Protein AF-A0A0U1DRF5-F1 (afdb_monomer)

Sequence (358 aa):
MNIETTKRGTLYGVGLGPGDPELVTVKAARLIAAADVVAYHSARHGHSIARGIAAPYLREGQLEEHLVYPVTTETTDHPGGYVGAMEDFYAAAAERIAAHLEAGRDVALLAEGDPLFYSSYMHMHTRLTERFDAVIVPGVTSVSAASAATGTPLVQGDDVLTILPGTLPTAELERRLADTDAA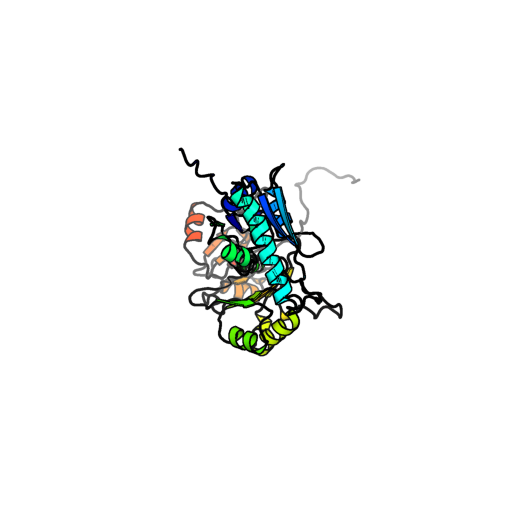VVLKLGRSYTRVRQALESTGRLDEAYYVERASTDRQRVAPAGEMGTDGGADIKVPYFSLAMVPGRSRSTAPQGSVVVVGLGPGDSDWMTPQSRRELAAATDLIGYGPYLDRVGPAPGSITTPATTPTSRPVLNWPASSRRRAARSRWSRRAIPVSSRWPPRCSKRPSSGPASRCA

Organism: NCBI:txid451644

pLDDT: mean 80.52, std 22.51, range [26.09, 98.81]

Secondary structure (DSSP, 8-state):
----------EEEEE-BSS-GGGS-HHHHHHHHH-SEEEEEE-TT---HHHHHHGGG--TT-EEEEEE-S-SSS----TTHHHHHHHHHHHHHHHHHHHHHHTT--EEEEESB-TTSS-THHHHHHHHTTTS-EEEE----HHHHHHHHTT--S--TTPPEEEEETTS-HHHHHHHHHS-SEEEEE--GGGHHHHHHHHHHTT-GGGPEEEESTTSTT-EEEEGGGTT-STT------SSEEEEE--S----S-PPPB--B---SSSGGGS-HHHHHHHHH-SEEEE-HHHHHHH-PPTTPEEEEPPP-SSS------HHHHHHHTTS-----EEEE----PPPP--PPP--------

InterPro domains:
  IPR000878 Tetrapyrrole methylase [PF00590] (10-222)
  IPR003043 Uroporphiryn-III C-methyltransferase, conserved site [PS00839] (14-28)
  IPR003043 Uroporphiryn-III C-methyltransferase, conserved site [PS00840] (107-139)
  IPR006364 Precorrin-2 C(20)-methyltransferase domain [TIGR01467] (9-246)
  IPR012382 Precorrin-2 C(20)-methyltransferase [cd11645] (14-246)
  IPR014776 Tetrapyrrole methylase, subdomain 2 [G3DSA:3.30.950.10] (142-249)
  IPR014777 Tetrapyrrole methylase, subdomain 1 [G3DSA:3.40.1010.10] (9-140)
  IPR014777 Tetrapyrrole methylase, subdomain 1 [G3DSA:3.40.1010.10] (250-329)
  IPR035996 Tetrapyrrole methylase superfamily [SSF53790] (4-249)
  IPR035996 Tetrapyrrole methylase superfamily [SSF53790] (253-317)

Structure (mmCIF, N/CA/C/O backbone):
data_AF-A0A0U1DRF5-F1
#
_entry.id   AF-A0A0U1DRF5-F1
#
loop_
_atom_site.group_PDB
_atom_site.id
_atom_site.type_symbol
_atom_site.label_atom_id
_atom_site.label_alt_id
_atom_site.label_comp_id
_atom_site.label_asym_id
_atom_site.label_entity_id
_atom_site.label_seq_id
_atom_site.pdbx_PDB_ins_code
_atom_site.Cartn_x
_atom_site.Cartn_y
_atom_site.Cartn_z
_atom_site.occupancy
_atom_site.B_iso_or_equiv
_atom_site.auth_seq_id
_atom_site.auth_comp_id
_atom_site.auth_asym_id
_atom_site.auth_atom_id
_atom_site.pdbx_PDB_model_num
ATOM 1 N N . MET A 1 1 ? -40.916 8.002 27.552 1.00 41.00 1 MET A N 1
ATOM 2 C CA . MET A 1 1 ? -39.971 6.877 27.419 1.00 41.00 1 MET A CA 1
ATOM 3 C C . MET A 1 1 ? -38.855 7.381 26.516 1.00 41.00 1 MET A C 1
ATOM 5 O O . MET A 1 1 ? -39.047 7.435 25.310 1.00 41.00 1 MET A O 1
ATOM 9 N N . ASN A 1 2 ? -37.786 7.930 27.104 1.00 43.41 2 ASN A N 1
ATOM 10 C CA . ASN A 1 2 ? -36.636 8.403 26.333 1.00 43.41 2 ASN A CA 1
ATOM 11 C C . ASN A 1 2 ? -35.941 7.167 25.775 1.00 43.41 2 ASN A C 1
ATOM 13 O O . ASN A 1 2 ? -35.390 6.378 26.538 1.00 43.41 2 ASN A O 1
ATOM 17 N N . ILE A 1 3 ? -36.015 6.977 24.463 1.00 52.31 3 ILE A N 1
ATOM 18 C CA . ILE A 1 3 ? -35.139 6.038 23.777 1.00 52.31 3 ILE A CA 1
ATOM 19 C C . ILE A 1 3 ? -33.777 6.732 23.777 1.00 52.31 3 ILE A C 1
ATOM 21 O O . ILE A 1 3 ? -33.525 7.594 22.939 1.00 52.31 3 ILE A O 1
ATOM 25 N N . GLU A 1 4 ? -32.937 6.442 24.772 1.00 54.91 4 GLU A N 1
ATOM 26 C CA . GLU A 1 4 ? -31.510 6.732 24.654 1.00 54.91 4 GLU A CA 1
ATOM 27 C C . GLU A 1 4 ? -31.025 5.962 23.429 1.00 54.91 4 GLU A C 1
ATOM 29 O O . GLU A 1 4 ? -30.901 4.738 23.448 1.00 54.91 4 GLU A O 1
ATOM 34 N N . THR A 1 5 ? -30.827 6.669 22.319 1.00 59.06 5 THR A N 1
ATOM 35 C CA . THR A 1 5 ? -30.104 6.132 21.173 1.00 59.06 5 THR A CA 1
ATOM 36 C C . THR A 1 5 ? -28.696 5.833 21.662 1.00 59.06 5 THR A C 1
ATOM 38 O O . THR A 1 5 ? -27.882 6.747 21.807 1.00 59.06 5 THR A O 1
ATOM 41 N N . THR A 1 6 ? -28.429 4.569 21.983 1.00 65.12 6 THR A N 1
ATOM 42 C CA . THR A 1 6 ? -27.098 4.087 22.332 1.00 65.12 6 THR A CA 1
ATOM 43 C C . THR A 1 6 ? -26.171 4.425 21.173 1.00 65.12 6 THR A C 1
ATOM 45 O O . THR A 1 6 ? -26.336 3.940 20.052 1.00 65.12 6 THR A O 1
ATOM 48 N N . LYS A 1 7 ? -25.247 5.359 21.418 1.00 84.19 7 LYS A N 1
ATOM 49 C CA . LYS A 1 7 ? -24.317 5.841 20.401 1.00 84.19 7 LYS A CA 1
ATOM 50 C C . LYS A 1 7 ? -23.450 4.663 19.951 1.00 84.19 7 LYS A C 1
ATOM 52 O O . LYS A 1 7 ? -22.695 4.123 20.754 1.00 84.19 7 LYS A O 1
ATOM 57 N N . ARG A 1 8 ? -23.571 4.272 18.682 1.00 93.38 8 ARG A N 1
ATOM 58 C CA . ARG A 1 8 ? -22.699 3.268 18.060 1.00 93.38 8 ARG A CA 1
ATOM 59 C C . ARG A 1 8 ? -21.309 3.857 17.813 1.00 93.38 8 ARG A C 1
ATOM 61 O O . ARG A 1 8 ? -21.168 5.067 17.627 1.00 93.38 8 ARG A O 1
ATOM 68 N N . GLY A 1 9 ? -20.304 2.991 17.828 1.00 97.31 9 GLY A N 1
ATOM 69 C CA . GLY A 1 9 ? -18.939 3.327 17.449 1.00 97.31 9 GLY A CA 1
ATOM 70 C C . GLY A 1 9 ? -18.804 3.520 15.940 1.00 97.31 9 GLY A C 1
ATOM 71 O O . GLY A 1 9 ? -19.649 3.075 15.160 1.00 97.31 9 GLY A O 1
ATOM 72 N N . THR A 1 10 ? -17.719 4.173 15.538 1.00 98.12 10 THR A N 1
ATOM 73 C CA . THR A 1 10 ? -17.362 4.427 14.139 1.00 98.12 10 THR A CA 1
ATOM 74 C C . THR A 1 10 ? -16.241 3.491 13.695 1.00 98.12 10 THR A C 1
ATOM 76 O O . THR A 1 10 ? -15.249 3.303 14.405 1.00 98.12 10 THR A O 1
ATOM 79 N N . LEU A 1 11 ? -16.366 2.929 12.491 1.00 98.56 11 LEU A N 1
ATOM 80 C CA . LEU A 1 11 ? -15.300 2.164 11.852 1.00 98.56 11 LEU A CA 1
ATOM 81 C C . LEU A 1 11 ? -14.340 3.107 11.115 1.00 98.56 11 LEU A C 1
ATOM 83 O O . LEU A 1 11 ? -14.711 3.756 10.140 1.00 98.56 11 LEU A O 1
ATOM 87 N N . TYR A 1 12 ? -13.071 3.129 11.496 1.00 98.69 12 TYR A N 1
ATOM 88 C CA . TYR A 1 12 ? -12.032 3.861 10.779 1.00 98.69 12 TYR A CA 1
ATOM 89 C C . TYR A 1 12 ? -11.176 2.898 9.956 1.00 98.69 12 TYR A C 1
ATOM 91 O O . TYR A 1 12 ? -10.484 2.049 10.510 1.00 98.69 12 TYR A O 1
ATOM 99 N N . GLY A 1 13 ? -11.186 3.040 8.631 1.00 98.56 13 GLY A N 1
ATOM 100 C CA . GLY A 1 13 ? -10.192 2.404 7.763 1.00 98.56 13 GLY A CA 1
ATOM 101 C C . GLY A 1 13 ? -8.956 3.277 7.682 1.00 98.56 13 GLY A C 1
ATOM 102 O O . GLY A 1 13 ? -9.028 4.355 7.094 1.00 98.56 13 GLY A O 1
ATOM 103 N N . VAL A 1 14 ? -7.841 2.854 8.278 1.00 98.75 14 VAL A N 1
ATOM 104 C CA . VAL A 1 14 ? -6.677 3.730 8.474 1.00 98.75 14 VAL A CA 1
ATOM 105 C C . VAL A 1 14 ? -5.485 3.267 7.646 1.00 98.75 14 VAL A C 1
ATOM 107 O O . VAL A 1 14 ? -4.881 2.236 7.938 1.00 98.75 14 VAL A O 1
ATOM 110 N N . GLY A 1 15 ? -5.134 4.053 6.626 1.00 98.56 15 GLY A N 1
ATOM 111 C CA . GLY A 1 15 ? -3.928 3.860 5.829 1.00 98.56 15 GLY A CA 1
ATOM 112 C C . GLY A 1 15 ? -2.672 4.217 6.613 1.00 98.56 15 GLY A C 1
ATOM 113 O O . GLY A 1 15 ? -2.531 5.343 7.094 1.00 98.56 15 GLY A O 1
ATOM 114 N N . LEU A 1 16 ? -1.758 3.259 6.723 1.00 98.06 16 LEU A N 1
ATOM 115 C CA . LEU A 1 16 ? -0.500 3.386 7.459 1.00 98.06 16 LEU A CA 1
ATOM 116 C C . LEU A 1 16 ? 0.667 3.859 6.597 1.00 98.06 16 LEU A C 1
ATOM 118 O O . LEU A 1 16 ? 1.732 4.164 7.119 1.00 98.06 16 LEU A O 1
ATOM 122 N N . GLY A 1 17 ? 0.497 3.905 5.280 1.00 95.25 17 GLY A N 1
ATOM 123 C CA . GLY A 1 17 ? 1.635 4.115 4.405 1.00 95.25 17 GLY A CA 1
ATOM 124 C C . GLY A 1 17 ? 2.433 2.827 4.139 1.00 95.25 17 GLY A C 1
ATOM 125 O O . GLY A 1 17 ? 2.037 1.732 4.545 1.00 95.25 17 GLY A O 1
ATOM 126 N N . PRO A 1 18 ? 3.540 2.934 3.392 1.00 93.81 18 PRO A N 1
ATOM 127 C CA . PRO A 1 18 ? 4.208 1.801 2.743 1.00 93.81 18 PRO A CA 1
ATOM 128 C C . PRO A 1 18 ? 5.132 0.970 3.647 1.00 93.81 18 PRO A C 1
ATOM 130 O O . PRO A 1 18 ? 5.531 -0.120 3.238 1.00 93.81 18 PRO A O 1
ATOM 133 N N . GLY A 1 19 ? 5.501 1.468 4.829 1.00 92.44 19 GLY A N 1
ATOM 134 C CA . GLY A 1 19 ? 6.438 0.783 5.719 1.00 92.44 19 GLY A CA 1
ATOM 135 C C . GLY A 1 19 ? 7.030 1.687 6.796 1.00 92.44 19 GLY A C 1
ATOM 136 O O . GLY A 1 19 ? 6.957 1.350 7.971 1.00 92.44 19 GLY A O 1
ATOM 137 N N . ASP A 1 20 ? 7.595 2.829 6.411 1.00 91.19 20 ASP A N 1
ATOM 138 C CA . ASP A 1 20 ? 8.139 3.807 7.360 1.00 91.19 20 ASP A CA 1
ATOM 139 C C . ASP A 1 20 ? 7.020 4.427 8.219 1.00 91.19 20 ASP A C 1
ATOM 141 O O . ASP A 1 20 ? 6.097 5.025 7.648 1.00 91.19 20 ASP A O 1
ATOM 145 N N . PRO A 1 21 ? 7.078 4.328 9.563 1.00 92.44 21 PRO A N 1
ATOM 146 C CA . PRO A 1 21 ? 6.140 5.016 10.440 1.00 92.44 21 PRO A CA 1
ATOM 147 C C . PRO A 1 21 ? 6.050 6.523 10.170 1.00 92.44 21 PRO A C 1
ATOM 149 O O . PRO A 1 21 ? 4.952 7.064 10.228 1.00 92.44 21 PRO A O 1
ATOM 152 N N . GLU A 1 22 ? 7.134 7.208 9.781 1.00 91.25 22 GLU A N 1
ATOM 153 C CA . GLU A 1 22 ? 7.098 8.654 9.489 1.00 91.25 22 GLU A CA 1
ATOM 154 C C . GLU A 1 22 ? 6.212 9.019 8.283 1.00 91.25 22 GLU A C 1
ATOM 156 O O . GLU A 1 22 ? 5.832 10.180 8.112 1.00 91.25 22 GLU A O 1
ATOM 161 N N . LEU A 1 23 ? 5.833 8.034 7.462 1.00 87.19 23 LEU A N 1
ATOM 162 C CA . LEU A 1 23 ? 4.895 8.207 6.352 1.00 87.19 23 LEU A CA 1
ATOM 163 C C . LEU A 1 23 ? 3.426 7.981 6.751 1.00 87.19 23 LEU A C 1
ATOM 165 O O . LEU A 1 23 ? 2.532 8.158 5.914 1.00 87.19 23 LEU A O 1
ATOM 169 N N . VAL A 1 24 ? 3.146 7.644 8.016 1.00 88.50 24 VAL A N 1
ATOM 170 C CA . VAL A 1 24 ? 1.789 7.666 8.575 1.00 88.50 24 VAL A CA 1
ATOM 171 C C . VAL A 1 24 ? 1.292 9.111 8.601 1.00 88.50 24 VAL A C 1
ATOM 173 O O . VAL A 1 24 ? 1.932 10.017 9.133 1.00 88.50 24 VAL A O 1
ATOM 176 N N . THR A 1 25 ? 0.106 9.355 8.038 1.00 89.19 25 THR A N 1
ATOM 177 C CA . THR A 1 25 ? -0.448 10.715 8.013 1.00 89.19 25 THR A CA 1
ATOM 178 C C . THR A 1 25 ? -0.801 11.199 9.421 1.00 89.19 25 THR A C 1
ATOM 180 O O . THR A 1 25 ? -1.235 10.428 10.277 1.00 89.19 25 THR A O 1
ATOM 183 N N . VAL A 1 26 ? -0.738 12.515 9.649 1.00 89.06 26 VAL A N 1
ATOM 184 C CA . VAL A 1 26 ? -1.131 13.126 10.935 1.00 89.06 26 VAL A CA 1
ATOM 185 C C . VAL A 1 26 ? -2.564 12.739 11.343 1.00 89.06 26 VAL A C 1
ATOM 187 O O . VAL A 1 26 ? -2.847 12.523 12.521 1.00 89.06 26 VAL A O 1
ATOM 190 N N . LYS A 1 27 ? -3.483 12.604 10.372 1.00 90.38 27 LYS A N 1
ATOM 191 C CA . LYS A 1 27 ? -4.862 12.155 10.629 1.00 90.38 27 LYS A CA 1
ATOM 192 C C . LYS A 1 27 ? -4.905 10.690 11.071 1.00 90.38 27 LYS A C 1
ATOM 194 O O . LYS A 1 27 ? -5.637 10.390 12.011 1.00 90.38 27 LYS A O 1
ATOM 199 N N . ALA A 1 28 ? -4.145 9.811 10.415 1.00 97.62 28 ALA A N 1
ATOM 200 C CA . ALA A 1 28 ? -4.050 8.400 10.775 1.00 97.62 28 ALA A CA 1
ATOM 201 C C . ALA A 1 28 ? -3.480 8.230 12.189 1.00 97.62 28 ALA A C 1
ATOM 203 O O . ALA A 1 28 ? -4.147 7.635 13.028 1.00 97.62 28 ALA A O 1
ATOM 204 N N . ALA A 1 29 ? -2.333 8.849 12.489 1.00 96.12 29 ALA A N 1
ATOM 205 C CA . ALA A 1 29 ? -1.706 8.806 13.812 1.00 96.12 29 ALA A CA 1
ATOM 206 C C . ALA A 1 29 ? -2.665 9.250 14.932 1.00 96.12 29 ALA A C 1
ATOM 208 O O . ALA A 1 29 ? -2.816 8.563 15.939 1.00 96.12 29 ALA A O 1
ATOM 209 N N . ARG A 1 30 ? -3.384 10.365 14.730 1.00 98.06 30 ARG A N 1
ATOM 210 C CA . ARG A 1 30 ? -4.370 10.866 15.700 1.00 98.06 30 ARG A CA 1
ATOM 211 C C . ARG A 1 30 ? -5.520 9.883 15.936 1.00 98.06 30 ARG A C 1
ATOM 213 O O . ARG A 1 30 ? -5.963 9.745 17.070 1.00 98.06 30 ARG A O 1
ATOM 220 N N . LEU A 1 31 ? -6.040 9.251 14.882 1.00 98.19 31 LEU A N 1
ATOM 221 C CA . LEU A 1 31 ? -7.144 8.295 15.013 1.00 98.19 31 LEU A CA 1
ATOM 222 C C . LEU A 1 31 ? -6.693 6.973 15.624 1.00 98.19 31 LEU A C 1
ATOM 224 O O . LEU A 1 31 ? -7.422 6.431 16.445 1.00 98.19 31 LEU A O 1
ATOM 228 N N . ILE A 1 32 ? -5.497 6.492 15.279 1.00 98.62 32 ILE A N 1
ATOM 229 C CA . ILE A 1 32 ? -4.900 5.311 15.910 1.00 98.62 32 ILE A CA 1
ATOM 230 C C . ILE A 1 32 ? -4.769 5.552 17.409 1.00 98.62 32 ILE A C 1
ATOM 232 O O . ILE A 1 32 ? -5.243 4.730 18.177 1.00 98.62 32 ILE A O 1
ATOM 236 N N . ALA A 1 33 ? -4.226 6.698 17.827 1.00 98.31 33 ALA A N 1
ATOM 237 C CA . ALA A 1 33 ? -4.099 7.029 19.244 1.00 98.31 33 ALA A CA 1
ATOM 238 C C . ALA A 1 33 ? -5.462 7.179 19.947 1.00 98.31 33 ALA A C 1
ATOM 240 O O . ALA A 1 33 ? -5.599 6.823 21.112 1.00 98.31 33 ALA A O 1
ATOM 241 N N . ALA A 1 34 ? -6.480 7.713 19.267 1.00 98.00 34 ALA A N 1
ATOM 242 C CA . ALA A 1 34 ? -7.788 7.971 19.871 1.00 98.00 34 ALA A CA 1
ATOM 243 C C . ALA A 1 34 ? -8.694 6.732 19.956 1.00 98.00 34 ALA A C 1
ATOM 245 O O . ALA A 1 34 ? -9.504 6.657 20.876 1.00 98.00 34 ALA A O 1
ATOM 246 N N . ALA A 1 35 ? -8.572 5.778 19.028 1.00 98.25 35 ALA A N 1
ATOM 247 C CA . ALA A 1 35 ? -9.485 4.642 18.918 1.00 98.25 35 ALA A CA 1
ATOM 248 C C . ALA A 1 35 ? -9.543 3.804 20.202 1.00 98.25 35 ALA A C 1
ATOM 250 O O . ALA A 1 35 ? -8.544 3.665 20.911 1.00 98.25 35 ALA A O 1
ATOM 251 N N . ASP A 1 36 ? -10.703 3.224 20.496 1.00 98.31 36 ASP A N 1
ATOM 252 C CA . ASP A 1 36 ? -10.872 2.292 21.616 1.00 98.31 36 ASP A CA 1
ATOM 253 C C . ASP A 1 36 ? -10.284 0.919 21.286 1.00 98.31 36 ASP A C 1
ATOM 255 O O . ASP A 1 36 ? -9.733 0.238 22.155 1.00 98.31 36 ASP A O 1
ATOM 259 N N . VAL A 1 37 ? -10.398 0.534 20.013 1.00 98.81 37 VAL A N 1
ATOM 260 C CA . VAL A 1 37 ? -9.961 -0.753 19.482 1.00 98.81 37 VAL A CA 1
ATOM 261 C C . VAL A 1 37 ? -9.074 -0.528 18.267 1.00 98.81 37 VAL A C 1
ATOM 263 O O . VAL A 1 37 ? -9.447 0.200 17.346 1.00 98.81 37 VAL A O 1
ATOM 266 N N . VAL A 1 38 ? -7.927 -1.197 18.226 1.00 98.75 38 VAL A N 1
ATOM 267 C CA . VAL A 1 38 ? -7.058 -1.249 17.049 1.00 98.75 38 VAL A CA 1
ATOM 268 C C . VAL A 1 38 ? -7.116 -2.655 16.468 1.00 98.75 38 VAL A C 1
ATOM 270 O O . VAL A 1 38 ? -6.668 -3.617 17.088 1.00 98.75 38 VAL A O 1
ATOM 273 N N . ALA A 1 39 ? -7.683 -2.775 15.272 1.00 98.62 39 ALA A N 1
ATOM 274 C CA . ALA A 1 39 ? -7.820 -4.038 14.562 1.00 98.62 39 ALA A CA 1
ATOM 275 C C . ALA A 1 39 ? -6.743 -4.169 13.483 1.00 98.62 39 ALA A C 1
ATOM 277 O O . ALA A 1 39 ? -6.476 -3.224 12.737 1.00 98.62 39 ALA A O 1
ATOM 278 N N . TYR A 1 40 ? -6.123 -5.340 13.367 1.00 98.25 40 TYR A N 1
ATOM 279 C CA . TYR A 1 40 ? -5.064 -5.575 12.383 1.00 98.25 40 TYR A CA 1
ATOM 280 C C . TYR A 1 40 ? -4.953 -7.044 11.991 1.00 98.25 40 TYR A C 1
ATOM 282 O O . TYR A 1 40 ? -5.298 -7.952 12.746 1.00 98.25 40 TYR A O 1
ATOM 290 N N . HIS A 1 41 ? -4.419 -7.274 10.793 1.00 96.25 41 HIS A N 1
ATOM 291 C CA . HIS A 1 41 ? -4.271 -8.611 10.234 1.00 96.25 41 HIS A CA 1
ATOM 292 C C . HIS A 1 41 ? -2.859 -9.171 10.432 1.00 96.25 41 HIS A C 1
ATOM 294 O O . HIS A 1 41 ? -1.877 -8.423 10.431 1.00 96.25 41 HIS A O 1
ATOM 300 N N . SER A 1 42 ? -2.737 -10.495 10.517 1.00 94.62 42 SER A N 1
ATOM 301 C CA . SER A 1 42 ? -1.456 -11.196 10.366 1.00 94.62 42 SER A CA 1
ATOM 302 C C . SER A 1 42 ? -1.624 -12.557 9.697 1.00 94.62 42 SER A C 1
ATOM 304 O O . SER A 1 42 ? -2.709 -13.135 9.676 1.00 94.62 42 SER A O 1
ATOM 306 N N . ALA A 1 43 ? -0.518 -13.121 9.211 1.00 89.38 43 ALA A N 1
ATOM 307 C CA . ALA A 1 43 ? -0.451 -14.556 8.942 1.00 89.38 43 ALA A CA 1
ATOM 308 C C . ALA A 1 43 ? -0.402 -15.359 10.261 1.00 89.38 43 ALA A C 1
ATOM 310 O O . ALA A 1 43 ? -0.276 -14.786 11.349 1.00 89.38 43 ALA A O 1
ATOM 311 N N . ARG A 1 44 ? -0.447 -16.696 10.167 1.00 87.31 44 ARG A N 1
ATOM 312 C CA . ARG A 1 44 ? -0.468 -17.621 11.320 1.00 87.31 44 ARG A CA 1
ATOM 313 C C . ARG A 1 44 ? 0.722 -17.488 12.280 1.00 87.31 44 ARG A C 1
ATOM 315 O O . ARG A 1 44 ? 0.597 -17.844 13.443 1.00 87.31 44 ARG A O 1
ATOM 322 N N . HIS A 1 45 ? 1.852 -16.939 11.832 1.00 83.88 45 HIS A N 1
ATOM 323 C CA . HIS A 1 45 ? 3.009 -16.660 12.694 1.00 83.88 45 HIS A CA 1
ATOM 324 C C . HIS A 1 45 ? 2.786 -15.485 13.672 1.00 83.88 45 HIS A C 1
ATOM 326 O O . HIS A 1 45 ? 3.697 -15.113 14.406 1.00 83.88 45 HIS A O 1
ATOM 332 N N . GLY A 1 46 ? 1.620 -14.833 13.644 1.00 83.50 46 GLY A N 1
ATOM 333 C CA . GLY A 1 46 ? 1.185 -13.836 14.629 1.00 83.50 46 GLY A CA 1
ATOM 334 C C . GLY A 1 46 ? 1.760 -12.427 14.447 1.00 83.50 46 GLY A C 1
ATOM 335 O O . GLY A 1 46 ? 1.090 -11.450 14.760 1.00 83.50 46 GLY A O 1
ATOM 336 N N . HIS A 1 47 ? 2.963 -12.284 13.891 1.00 88.75 47 HIS A N 1
ATOM 337 C CA . HIS A 1 47 ? 3.543 -10.965 13.606 1.00 88.75 47 HIS A CA 1
ATOM 338 C C . HIS A 1 47 ? 2.757 -10.194 12.522 1.00 88.75 47 HIS A C 1
ATOM 340 O O . HIS A 1 47 ? 2.614 -10.669 11.394 1.00 88.75 47 HIS A O 1
ATOM 346 N N . SER A 1 48 ? 2.315 -8.971 12.830 1.00 95.06 48 SER A N 1
ATOM 347 C CA . SER A 1 48 ? 1.636 -8.059 11.896 1.00 95.06 48 SER A CA 1
ATOM 348 C C . SER A 1 48 ? 2.546 -6.889 11.518 1.00 95.06 48 SER A C 1
ATOM 350 O O . SER A 1 48 ? 3.043 -6.186 12.397 1.00 95.06 48 SER A O 1
ATOM 352 N N . ILE A 1 49 ? 2.751 -6.665 10.216 1.00 94.62 49 ILE A N 1
ATOM 353 C CA . ILE A 1 49 ? 3.509 -5.503 9.724 1.00 94.62 49 ILE A CA 1
ATOM 354 C C . ILE A 1 49 ? 2.717 -4.225 10.006 1.00 94.62 49 ILE A C 1
ATOM 356 O O . ILE A 1 49 ? 3.268 -3.318 10.618 1.00 94.62 49 ILE A O 1
ATOM 360 N N . ALA A 1 50 ? 1.418 -4.197 9.689 1.00 97.12 50 ALA A N 1
ATOM 361 C CA . ALA A 1 50 ? 0.515 -3.101 10.045 1.00 97.12 50 ALA A CA 1
ATOM 362 C C . ALA A 1 50 ? 0.635 -2.675 11.521 1.00 97.12 50 ALA A C 1
ATOM 364 O O . ALA A 1 50 ? 0.839 -1.498 11.819 1.00 97.12 50 ALA A O 1
ATOM 365 N N . ARG A 1 51 ? 0.574 -3.638 12.453 1.00 97.69 51 ARG A N 1
ATOM 366 C CA . ARG A 1 51 ? 0.743 -3.357 13.887 1.00 97.69 51 ARG A CA 1
ATOM 367 C C . ARG A 1 51 ? 2.129 -2.787 14.199 1.00 97.69 51 ARG A C 1
ATOM 369 O O . ARG A 1 51 ? 2.238 -1.866 14.999 1.00 97.69 51 ARG A O 1
ATOM 376 N N . GLY A 1 52 ? 3.179 -3.327 13.576 1.00 97.25 52 GLY A N 1
ATOM 377 C CA . GLY A 1 52 ? 4.551 -2.840 13.736 1.00 97.25 52 GLY A CA 1
ATOM 378 C C . GLY A 1 52 ? 4.717 -1.380 13.308 1.00 97.25 52 GLY A C 1
ATOM 379 O O . GLY A 1 52 ? 5.316 -0.602 14.044 1.00 97.25 52 GLY A O 1
ATOM 380 N N . ILE A 1 53 ? 4.127 -0.990 12.174 1.00 97.81 53 ILE A N 1
ATOM 381 C CA . ILE A 1 53 ? 4.142 0.398 11.678 1.00 97.81 53 ILE A CA 1
ATOM 382 C C . ILE A 1 53 ? 3.357 1.320 12.619 1.00 97.81 53 ILE A C 1
ATOM 384 O O . ILE A 1 53 ? 3.791 2.430 12.911 1.00 97.81 53 ILE A O 1
ATOM 388 N N . ALA A 1 54 ? 2.208 0.857 13.116 1.00 98.31 54 ALA A N 1
ATOM 389 C CA . ALA A 1 54 ? 1.355 1.635 14.008 1.00 98.31 54 ALA A CA 1
ATOM 390 C C . ALA A 1 54 ? 1.906 1.771 15.436 1.00 98.31 54 ALA A C 1
ATOM 392 O O . ALA A 1 54 ? 1.441 2.641 16.169 1.00 98.31 54 ALA A O 1
ATOM 393 N N . ALA A 1 55 ? 2.878 0.942 15.836 1.00 98.00 55 ALA A N 1
ATOM 394 C CA . ALA A 1 55 ? 3.360 0.843 17.213 1.00 98.00 55 ALA A CA 1
ATOM 395 C C . ALA A 1 55 ? 3.727 2.189 17.875 1.00 98.00 55 ALA A C 1
ATOM 397 O O . ALA A 1 55 ? 3.333 2.378 19.025 1.00 98.00 55 ALA A O 1
ATOM 398 N N . PRO A 1 56 ? 4.391 3.152 17.198 1.00 97.94 56 PRO A N 1
ATOM 399 C CA . PRO A 1 56 ? 4.697 4.461 17.788 1.00 97.94 56 PRO A CA 1
ATOM 400 C C . PRO A 1 56 ? 3.468 5.335 18.090 1.00 97.94 56 PRO A C 1
ATOM 402 O O . PRO A 1 56 ? 3.590 6.331 18.798 1.00 97.94 56 PRO A O 1
ATOM 405 N N . TYR A 1 57 ? 2.301 4.994 17.537 1.00 97.75 57 TYR A N 1
ATOM 406 C CA . TYR A 1 57 ? 1.056 5.763 17.639 1.00 97.75 57 TYR A CA 1
ATOM 407 C C . TYR A 1 57 ? 0.008 5.106 18.542 1.00 97.75 57 TYR A C 1
ATOM 409 O O . TYR A 1 57 ? -1.063 5.679 18.744 1.00 97.75 57 TYR A O 1
ATOM 417 N N . LEU A 1 58 ? 0.290 3.909 19.062 1.00 98.06 58 LEU A N 1
ATOM 418 C CA . LEU A 1 58 ? -0.590 3.220 20.001 1.00 98.06 58 LEU A CA 1
ATOM 419 C C . LEU A 1 58 ? -0.524 3.886 21.379 1.00 98.06 58 LEU A C 1
ATOM 421 O O . LEU A 1 58 ? 0.528 4.370 21.802 1.00 98.06 58 LEU A O 1
ATOM 425 N N . ARG A 1 59 ? -1.646 3.867 22.101 1.00 96.81 59 ARG A N 1
ATOM 426 C CA . ARG A 1 59 ? -1.711 4.261 23.515 1.00 96.81 59 ARG A CA 1
ATOM 427 C C . ARG A 1 59 ? -1.915 3.033 24.396 1.00 96.81 59 ARG A C 1
ATOM 429 O O . ARG A 1 59 ? -2.507 2.036 23.986 1.00 96.81 59 ARG A O 1
ATOM 436 N N . GLU A 1 60 ? -1.474 3.133 25.642 1.00 95.25 60 GLU A N 1
ATOM 437 C CA . GLU A 1 60 ? -1.722 2.098 26.643 1.00 95.25 60 GLU A CA 1
ATOM 438 C C . GLU A 1 60 ? -3.232 1.905 26.892 1.00 95.25 60 GLU A C 1
ATOM 440 O O . GLU A 1 60 ? -4.023 2.853 26.843 1.00 95.25 60 GLU A O 1
ATOM 445 N N . GLY A 1 61 ? -3.638 0.656 27.137 1.00 93.56 61 GLY A N 1
ATOM 446 C CA . GLY A 1 61 ? -5.022 0.296 27.456 1.00 93.56 61 GLY A CA 1
ATOM 447 C C . GLY A 1 61 ? -5.977 0.213 26.261 1.00 93.56 61 GLY A C 1
ATOM 448 O O . GLY A 1 61 ? -7.174 0.021 26.472 1.00 93.56 61 GLY A O 1
ATOM 449 N N . GLN A 1 62 ? -5.492 0.348 25.021 1.00 97.50 62 GLN A N 1
ATOM 450 C CA . GLN A 1 62 ? -6.297 0.017 23.840 1.00 97.50 62 GLN A CA 1
ATOM 451 C C . GLN A 1 62 ? -6.591 -1.476 23.773 1.00 97.50 62 GLN A C 1
ATOM 453 O O . GLN A 1 62 ? -5.751 -2.310 24.111 1.00 97.50 62 GLN A O 1
ATOM 458 N N . LEU A 1 63 ? -7.786 -1.808 23.291 1.00 98.38 63 LEU A N 1
ATOM 459 C CA . LEU A 1 63 ? -8.106 -3.177 22.918 1.00 98.38 63 LEU A CA 1
ATOM 460 C C . LEU A 1 63 ? -7.471 -3.475 21.558 1.00 98.38 63 LEU A C 1
ATOM 462 O O . LEU A 1 63 ? -7.542 -2.659 20.640 1.00 98.38 63 LEU A O 1
ATOM 466 N N . GLU A 1 64 ? -6.875 -4.653 21.418 1.00 98.12 64 GLU A N 1
ATOM 467 C CA . GLU A 1 64 ? -6.288 -5.102 20.158 1.00 98.12 64 GLU A CA 1
ATOM 468 C C . GLU A 1 64 ? -7.115 -6.249 19.578 1.00 98.12 64 GLU A C 1
ATOM 470 O O . GLU A 1 64 ? -7.275 -7.302 20.194 1.00 98.12 64 GLU A O 1
ATOM 475 N N . GLU A 1 65 ? -7.638 -6.033 18.374 1.00 98.25 65 GLU A N 1
ATOM 476 C CA . GLU A 1 65 ? -8.457 -6.997 17.649 1.00 98.25 65 GLU A CA 1
ATOM 477 C C . GLU A 1 65 ? -7.590 -7.677 16.578 1.00 98.25 65 GLU A C 1
ATOM 479 O O . GLU A 1 65 ? -7.413 -7.191 15.456 1.00 98.25 65 GLU A O 1
ATOM 484 N N . HIS A 1 66 ? -6.971 -8.798 16.963 1.00 97.50 66 HIS A N 1
ATOM 485 C CA . HIS A 1 66 ? -6.007 -9.514 16.127 1.00 97.50 66 HIS A CA 1
ATOM 486 C C . HIS A 1 66 ? -6.706 -10.504 15.184 1.00 97.50 66 HIS A C 1
ATOM 488 O O . HIS A 1 66 ? -7.251 -11.534 15.599 1.00 97.50 66 HIS A O 1
ATOM 494 N N . LEU A 1 67 ? -6.666 -10.190 13.889 1.00 96.81 67 LEU A N 1
ATOM 495 C CA . LEU A 1 67 ? -7.317 -10.932 12.811 1.00 96.81 67 LEU A CA 1
ATOM 496 C C . LEU A 1 67 ? -6.301 -11.833 12.089 1.00 96.81 67 LEU A C 1
ATOM 498 O O . LEU A 1 67 ? -5.604 -11.418 11.160 1.00 96.81 67 LEU A O 1
ATOM 502 N N . VAL A 1 68 ? -6.185 -13.083 12.532 1.00 96.00 68 VAL A N 1
ATOM 503 C CA . VAL A 1 68 ? -5.213 -14.043 11.982 1.00 96.00 68 VAL A CA 1
ATOM 504 C C . VAL A 1 68 ? -5.814 -14.787 10.792 1.00 96.00 68 VAL A C 1
ATOM 506 O O . VAL A 1 68 ? -6.797 -15.508 10.954 1.00 96.00 68 VAL A O 1
ATOM 509 N N . TYR A 1 69 ? -5.205 -14.662 9.610 1.00 93.06 69 TYR A N 1
ATOM 510 C CA . TYR A 1 69 ? -5.683 -15.369 8.421 1.00 93.06 69 TYR A CA 1
ATOM 511 C C . TYR A 1 69 ? -5.648 -16.890 8.608 1.00 93.06 69 TYR A C 1
ATOM 513 O O . TYR A 1 69 ? -4.636 -17.432 9.075 1.00 93.06 69 TYR A O 1
ATOM 521 N N . PRO A 1 70 ? -6.694 -17.605 8.158 1.00 90.19 70 PRO A N 1
ATOM 522 C CA . PRO A 1 70 ? -6.738 -19.054 8.252 1.00 90.19 70 PRO A CA 1
ATOM 523 C C . PRO A 1 70 ? -5.745 -19.699 7.292 1.00 90.19 70 PRO A C 1
ATOM 525 O O . PRO A 1 70 ? -5.237 -20.767 7.590 1.00 90.19 70 PRO A O 1
ATOM 528 N N . VAL A 1 71 ? -5.431 -19.077 6.160 1.00 85.62 71 VAL A N 1
ATOM 529 C CA . VAL A 1 71 ? -4.479 -19.579 5.166 1.00 85.62 71 VAL A CA 1
ATOM 530 C C . VAL A 1 71 ? -3.914 -18.396 4.389 1.00 85.62 71 VAL A C 1
ATOM 532 O O . VAL A 1 71 ? -4.613 -17.410 4.166 1.00 85.62 71 VAL A O 1
ATOM 535 N N . THR A 1 72 ? -2.646 -18.467 3.985 1.00 79.31 72 THR A N 1
ATOM 536 C CA . THR A 1 72 ? -2.024 -17.415 3.166 1.00 79.31 72 THR A CA 1
ATOM 537 C C . THR A 1 72 ? -1.507 -17.970 1.848 1.00 79.31 72 THR A C 1
ATOM 539 O O . THR A 1 72 ? -1.896 -17.517 0.775 1.00 79.31 72 THR A O 1
ATOM 542 N N . THR A 1 73 ? -0.647 -18.980 1.928 1.00 73.31 73 THR A N 1
ATOM 543 C CA . THR A 1 73 ? 0.025 -19.613 0.783 1.00 73.31 73 THR A CA 1
ATOM 544 C C . THR A 1 73 ? 0.005 -21.135 0.848 1.00 73.31 73 THR A C 1
ATOM 546 O O . THR A 1 73 ? 0.384 -21.784 -0.129 1.00 73.31 73 THR A O 1
ATOM 549 N N . GLU A 1 74 ? -0.420 -21.667 1.992 1.00 80.94 74 GLU A N 1
ATOM 550 C CA . GLU A 1 74 ? -0.563 -23.075 2.320 1.00 80.94 74 GLU A CA 1
ATOM 551 C C . GLU A 1 74 ? -1.809 -23.683 1.656 1.00 80.94 74 GLU A C 1
ATOM 553 O O . GLU A 1 74 ? -2.713 -22.975 1.207 1.00 80.94 74 GLU A O 1
ATOM 558 N N . THR A 1 75 ? -1.866 -25.013 1.597 1.00 79.19 75 THR A N 1
ATOM 559 C CA . THR A 1 75 ? -3.082 -25.747 1.229 1.00 79.19 75 THR A CA 1
ATOM 560 C C . THR A 1 75 ? -4.074 -25.749 2.391 1.00 79.19 75 THR A C 1
ATOM 562 O O . THR A 1 75 ? -3.695 -25.574 3.549 1.00 79.19 75 THR A O 1
ATOM 565 N N . THR A 1 76 ? -5.356 -25.937 2.088 1.00 85.38 76 THR A N 1
ATOM 566 C CA . THR A 1 76 ? -6.427 -25.964 3.087 1.00 85.38 76 THR A CA 1
ATOM 567 C C . THR A 1 76 ? -7.329 -27.169 2.865 1.00 85.38 76 THR A C 1
ATOM 569 O O . THR A 1 76 ? -7.664 -27.474 1.722 1.00 85.38 76 THR A O 1
ATOM 572 N N . ASP A 1 77 ? -7.740 -27.807 3.961 1.00 87.00 77 ASP A N 1
ATOM 573 C CA . ASP A 1 77 ? -8.710 -28.912 3.970 1.00 87.00 77 ASP A CA 1
ATOM 574 C C . ASP A 1 77 ? -10.163 -28.405 4.021 1.00 87.00 77 ASP A C 1
ATOM 576 O O . ASP A 1 77 ? -11.110 -29.180 4.144 1.00 87.00 77 ASP A O 1
ATOM 580 N N . HIS A 1 78 ? -10.355 -27.085 3.957 1.00 92.12 78 HIS A N 1
ATOM 581 C CA . HIS A 1 78 ? -11.673 -26.470 3.973 1.00 92.12 78 HIS A CA 1
ATOM 582 C C . HIS A 1 78 ? -12.512 -26.934 2.766 1.00 92.12 78 HIS A C 1
ATOM 584 O O . HIS A 1 78 ? -12.014 -26.881 1.638 1.00 92.12 78 HIS A O 1
ATOM 590 N N . PRO A 1 79 ? -13.796 -27.310 2.943 1.00 90.75 79 PRO A N 1
ATOM 591 C CA . PRO A 1 79 ? -14.628 -27.847 1.858 1.00 90.75 79 PRO A CA 1
ATOM 592 C C . PRO A 1 79 ? -14.810 -26.865 0.690 1.00 90.75 79 PRO A C 1
ATOM 594 O O . PRO A 1 79 ? -14.915 -27.279 -0.460 1.00 90.75 79 PRO A O 1
ATOM 597 N N . GLY A 1 80 ? -14.796 -25.556 0.967 1.00 89.69 80 GLY A N 1
ATOM 598 C CA . GLY A 1 80 ? -14.819 -24.491 -0.047 1.00 89.69 80 GLY A CA 1
ATOM 599 C C . GLY A 1 80 ? -13.441 -24.074 -0.586 1.00 89.69 80 GLY A C 1
ATOM 600 O O . GLY A 1 80 ? -13.321 -23.024 -1.220 1.00 89.69 80 GLY A O 1
ATOM 601 N N . GLY A 1 81 ? -12.381 -24.827 -0.281 1.00 91.94 81 GLY A N 1
ATOM 602 C CA . GLY A 1 81 ? -11.002 -24.479 -0.617 1.00 91.94 81 GLY A CA 1
ATOM 603 C C . GLY A 1 81 ? -10.546 -23.152 0.002 1.00 91.94 81 GLY A C 1
ATOM 604 O O . GLY A 1 81 ? -11.074 -22.700 1.020 1.00 91.94 81 GLY A O 1
ATOM 605 N N . TYR A 1 82 ? -9.552 -22.512 -0.625 1.00 88.56 82 TYR A N 1
ATOM 606 C CA . TYR A 1 82 ? -9.004 -21.224 -0.176 1.00 88.56 82 TYR A CA 1
ATOM 607 C C . TYR A 1 82 ? -10.077 -20.132 -0.096 1.00 88.56 82 TYR A C 1
ATOM 609 O O . TYR A 1 82 ? -10.144 -19.408 0.892 1.00 88.56 82 TYR A O 1
ATOM 617 N N . VAL A 1 83 ? -10.935 -20.037 -1.118 1.00 90.06 83 VAL A N 1
ATOM 618 C CA . VAL A 1 83 ? -11.975 -19.002 -1.199 1.00 90.06 83 VAL A CA 1
ATOM 619 C C . VAL A 1 83 ? -12.972 -19.148 -0.054 1.00 90.06 83 VAL A C 1
ATOM 621 O O . VAL A 1 83 ? -13.224 -18.169 0.639 1.00 90.06 83 VAL A O 1
ATOM 624 N N . GLY A 1 84 ? -13.474 -20.363 0.197 1.00 93.31 84 GLY A N 1
ATOM 625 C CA . GLY A 1 84 ? -14.391 -20.608 1.311 1.00 93.31 84 GLY A CA 1
ATOM 626 C C . GLY A 1 84 ? -13.756 -20.315 2.671 1.00 93.31 84 GLY A C 1
ATO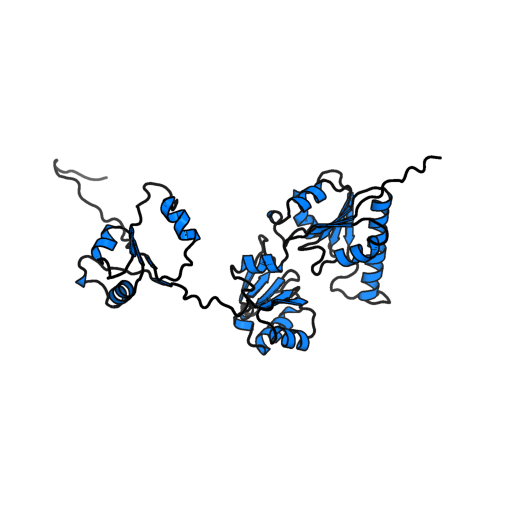M 627 O O . GLY A 1 84 ? -14.362 -19.637 3.489 1.00 93.31 84 GLY A O 1
ATOM 628 N N . ALA A 1 85 ? -12.505 -20.739 2.884 1.00 94.06 85 ALA A N 1
ATOM 629 C CA . ALA A 1 85 ? -11.806 -20.471 4.142 1.00 94.06 85 ALA A CA 1
ATOM 630 C C . ALA A 1 85 ? -11.639 -18.962 4.407 1.00 94.06 85 ALA A C 1
ATOM 632 O O . ALA A 1 85 ? -11.772 -18.508 5.541 1.00 94.06 85 ALA A O 1
ATOM 633 N N . MET A 1 86 ? -11.338 -18.182 3.365 1.00 94.19 86 MET A N 1
ATOM 634 C CA . MET A 1 86 ? -11.217 -16.727 3.471 1.00 94.19 86 MET A CA 1
ATOM 635 C C . MET A 1 86 ? -12.569 -16.048 3.698 1.00 94.19 86 MET A C 1
ATOM 637 O O . MET A 1 86 ? -12.635 -15.098 4.474 1.00 94.19 86 MET A O 1
ATOM 641 N N . GLU A 1 87 ? -13.634 -16.527 3.055 1.00 94.62 87 GLU A N 1
ATOM 642 C CA . GLU A 1 87 ? -14.988 -15.996 3.231 1.00 94.62 87 GLU A CA 1
ATOM 643 C C . GLU A 1 87 ? -15.476 -16.164 4.675 1.00 94.62 87 GLU A C 1
ATOM 645 O O . GLU A 1 87 ? -15.844 -15.174 5.310 1.00 94.62 87 GLU A O 1
ATOM 650 N N . ASP A 1 88 ? -15.369 -17.375 5.228 1.00 95.50 88 ASP A N 1
ATOM 651 C CA . ASP A 1 88 ? -15.759 -17.668 6.613 1.00 95.50 88 ASP A CA 1
ATOM 652 C C . ASP A 1 88 ? -14.946 -16.838 7.615 1.00 95.50 88 ASP A C 1
ATOM 654 O O . ASP A 1 88 ? -15.487 -16.292 8.581 1.00 95.50 88 ASP A O 1
ATOM 658 N N . PHE A 1 89 ? -13.643 -16.677 7.361 1.00 96.50 89 PHE A N 1
ATOM 659 C CA . PHE A 1 89 ? -12.790 -15.805 8.164 1.00 96.50 89 PHE A CA 1
ATOM 660 C C . PHE A 1 89 ? -13.265 -14.352 8.139 1.00 96.50 89 PHE A C 1
ATOM 662 O O . PHE A 1 89 ? -13.362 -13.729 9.196 1.00 96.50 89 PHE A O 1
ATOM 669 N N . TYR A 1 90 ? -13.562 -13.800 6.960 1.00 96.88 90 TYR A N 1
ATOM 670 C CA . TYR A 1 90 ? -14.005 -12.413 6.858 1.00 96.88 90 TYR A CA 1
ATOM 671 C C . TYR A 1 90 ? -15.390 -12.201 7.475 1.00 96.88 90 TYR A C 1
ATOM 673 O O . TYR A 1 90 ? -15.610 -11.164 8.099 1.00 96.88 90 TYR A O 1
ATOM 681 N N . ALA A 1 91 ? -16.301 -13.169 7.362 1.00 96.75 91 ALA A N 1
ATOM 682 C CA . ALA A 1 91 ? -17.587 -13.121 8.052 1.00 96.75 91 ALA A CA 1
ATOM 683 C C . ALA A 1 91 ? -17.399 -13.087 9.580 1.00 96.75 91 ALA A C 1
ATOM 685 O O . ALA A 1 91 ? -17.915 -12.194 10.252 1.00 96.75 91 ALA A O 1
ATOM 686 N N . ALA A 1 92 ? -16.579 -13.988 10.129 1.00 97.69 92 ALA A N 1
ATOM 687 C CA . ALA A 1 92 ? -16.302 -14.032 11.564 1.00 97.69 92 ALA A CA 1
ATOM 688 C C . ALA A 1 92 ? -15.560 -12.779 12.072 1.00 97.69 92 ALA A C 1
ATOM 690 O O . ALA A 1 92 ? -15.865 -12.267 13.150 1.00 97.69 92 ALA A O 1
ATOM 691 N N . ALA A 1 93 ? -14.594 -12.264 11.305 1.00 98.06 93 ALA A N 1
ATOM 692 C CA . ALA A 1 93 ? -13.868 -11.038 11.632 1.00 98.06 93 ALA A CA 1
ATOM 693 C C . ALA A 1 93 ? -14.794 -9.812 11.649 1.00 98.06 93 ALA A C 1
ATOM 695 O O . ALA A 1 93 ? -14.690 -8.980 12.551 1.00 98.06 93 ALA A O 1
ATOM 696 N N . ALA A 1 94 ? -15.724 -9.722 10.693 1.00 98.06 94 ALA A N 1
ATOM 697 C CA . ALA A 1 94 ? -16.704 -8.646 10.650 1.00 98.06 94 ALA A CA 1
ATOM 698 C C . ALA A 1 94 ? -17.596 -8.658 11.900 1.00 98.06 94 ALA A C 1
ATOM 700 O O . ALA A 1 94 ? -17.748 -7.616 12.528 1.00 98.06 94 ALA A O 1
ATOM 701 N N . GLU A 1 95 ? -18.107 -9.815 12.331 1.00 98.25 95 GLU A N 1
ATOM 702 C CA . GLU A 1 95 ? -18.938 -9.884 13.544 1.00 98.25 95 GLU A CA 1
ATOM 703 C C . GLU A 1 95 ? -18.162 -9.541 14.825 1.00 98.25 95 GLU A C 1
ATOM 705 O O . GLU A 1 95 ? -18.688 -8.857 15.705 1.00 98.25 95 GLU A O 1
ATOM 710 N N . ARG A 1 96 ? -16.880 -9.922 14.918 1.00 98.50 96 ARG A N 1
ATOM 711 C CA . ARG A 1 96 ? -16.008 -9.498 16.031 1.00 98.50 96 ARG A CA 1
ATOM 712 C C . ARG A 1 96 ? -15.867 -7.975 16.081 1.00 98.50 96 ARG A C 1
ATOM 714 O O . ARG A 1 96 ? -16.051 -7.377 17.138 1.00 98.50 96 ARG A O 1
ATOM 721 N N . ILE A 1 97 ? -15.616 -7.333 14.938 1.00 98.44 97 ILE A N 1
ATOM 722 C CA . ILE A 1 97 ? -15.556 -5.866 14.841 1.00 98.44 97 ILE A CA 1
ATOM 723 C C . ILE A 1 97 ? -16.925 -5.235 15.147 1.00 98.44 97 ILE A C 1
ATOM 725 O O . ILE A 1 97 ? -16.992 -4.244 15.875 1.00 98.44 97 ILE A O 1
ATOM 729 N N . ALA A 1 98 ? -18.019 -5.809 14.644 1.00 98.31 98 ALA A N 1
ATOM 730 C CA . ALA A 1 98 ? -19.375 -5.324 14.886 1.00 98.31 98 ALA A CA 1
ATOM 731 C C . ALA A 1 98 ? -19.710 -5.305 16.383 1.00 98.31 98 ALA A C 1
ATOM 733 O O . ALA A 1 98 ? -20.231 -4.305 16.869 1.00 98.31 98 ALA A O 1
ATOM 734 N N . ALA A 1 99 ? -19.314 -6.331 17.142 1.00 98.25 99 ALA A N 1
ATOM 735 C CA . ALA A 1 99 ? -19.501 -6.368 18.594 1.00 98.25 99 ALA A CA 1
ATOM 736 C C . ALA A 1 99 ? -18.776 -5.219 19.330 1.00 98.25 99 ALA A C 1
ATOM 738 O O . ALA A 1 99 ? -19.208 -4.765 20.396 1.00 98.25 99 ALA A O 1
ATOM 739 N N . HIS A 1 100 ? -17.670 -4.708 18.781 1.00 98.38 100 HIS A N 1
ATOM 740 C CA . HIS A 1 100 ? -17.038 -3.496 19.299 1.00 98.38 100 HIS A CA 1
ATOM 741 C C . HIS A 1 100 ? -17.855 -2.245 18.977 1.00 98.38 100 HIS A C 1
ATOM 743 O O . HIS A 1 100 ? -18.155 -1.473 19.891 1.00 98.38 100 HIS A O 1
ATOM 749 N N . LEU A 1 101 ? -18.264 -2.090 17.718 1.00 98.38 101 LEU A N 1
ATOM 750 C CA . LEU A 1 101 ? -19.027 -0.936 17.239 1.00 98.38 101 LEU A CA 1
ATOM 751 C C . LEU A 1 101 ? -20.411 -0.833 17.907 1.00 98.38 101 LEU A C 1
ATOM 753 O O . LEU A 1 101 ? -20.835 0.255 18.291 1.00 98.38 101 LEU A O 1
ATOM 757 N N . GLU A 1 102 ? -21.105 -1.952 18.121 1.00 97.81 102 GLU A N 1
ATOM 758 C CA . GLU A 1 102 ? -22.396 -2.010 18.828 1.00 97.81 102 GLU A CA 1
ATOM 759 C C . GLU A 1 102 ? -22.273 -1.617 20.298 1.00 97.81 102 GLU A C 1
ATOM 761 O O . GLU A 1 102 ? -23.172 -0.984 20.847 1.00 97.81 102 GLU A O 1
ATOM 766 N N . ALA A 1 103 ? -21.129 -1.917 20.914 1.00 97.19 103 ALA A N 1
ATOM 767 C CA . ALA A 1 103 ? -20.801 -1.482 22.266 1.00 97.19 103 ALA A CA 1
ATOM 768 C C . ALA A 1 103 ? -20.358 -0.005 22.343 1.00 97.19 103 ALA A C 1
ATOM 770 O O . ALA A 1 103 ? -19.880 0.431 23.388 1.00 97.19 103 ALA A O 1
ATOM 771 N N . GLY A 1 104 ? -20.476 0.759 21.251 1.00 97.38 104 GLY A N 1
ATOM 772 C CA . GLY A 1 104 ? -20.125 2.179 21.212 1.00 97.38 104 GLY A CA 1
ATOM 773 C C . GLY A 1 104 ? -18.626 2.466 21.104 1.00 97.38 104 GLY A C 1
ATOM 774 O O . GLY A 1 104 ? -18.229 3.611 21.304 1.00 97.38 104 GLY A O 1
ATOM 775 N N . ARG A 1 105 ? -17.797 1.452 20.812 1.00 98.12 105 ARG A N 1
ATOM 776 C CA . ARG A 1 105 ? -16.335 1.585 20.726 1.00 98.12 105 ARG A CA 1
ATOM 777 C C . ARG A 1 105 ? -15.902 1.921 19.308 1.00 98.12 105 ARG A C 1
ATOM 779 O O . ARG A 1 105 ? -16.263 1.213 18.369 1.00 98.12 105 ARG A O 1
ATOM 786 N N . ASP A 1 106 ? -15.086 2.955 19.167 1.00 98.38 106 ASP A N 1
ATOM 787 C CA . ASP A 1 106 ? -14.481 3.327 17.892 1.00 98.38 106 ASP A CA 1
ATOM 788 C C . ASP A 1 106 ? -13.368 2.332 17.520 1.00 98.38 106 ASP A C 1
ATOM 790 O O . ASP A 1 106 ? -12.482 2.035 18.330 1.00 98.38 106 ASP A O 1
ATOM 794 N N . VAL A 1 107 ? -13.397 1.823 16.283 1.00 98.81 107 VAL A N 1
ATOM 795 C CA . VAL A 1 107 ? -12.459 0.792 15.805 1.00 98.81 107 VAL A CA 1
ATOM 796 C C . VAL A 1 107 ? -11.573 1.350 14.697 1.00 98.81 107 VAL A C 1
ATOM 798 O O . VAL A 1 107 ? -12.062 1.663 13.614 1.00 98.81 107 VAL A O 1
ATOM 801 N N . ALA A 1 108 ? -10.262 1.420 14.922 1.00 98.75 108 ALA A N 1
ATOM 802 C CA . ALA A 1 108 ? -9.274 1.689 13.881 1.00 98.75 108 ALA A CA 1
ATOM 803 C C . ALA A 1 108 ? -8.791 0.375 13.256 1.00 98.75 108 ALA A C 1
ATOM 805 O O . ALA A 1 108 ? -7.969 -0.334 13.832 1.00 98.75 108 ALA A O 1
ATOM 806 N N . LEU A 1 109 ? -9.288 0.054 12.061 1.00 98.75 109 LEU A N 1
ATOM 807 C CA . LEU A 1 109 ? -8.821 -1.076 11.266 1.00 98.75 109 LEU A CA 1
ATOM 808 C C . LEU A 1 109 ? -7.640 -0.647 10.391 1.00 98.75 109 LEU A C 1
ATOM 810 O O . LEU A 1 109 ? -7.786 0.123 9.437 1.00 98.75 109 LEU A O 1
ATOM 814 N N . LEU A 1 110 ? -6.464 -1.164 10.738 1.00 98.69 110 LEU A N 1
ATOM 815 C CA . LEU A 1 110 ? -5.194 -0.814 10.121 1.00 98.69 110 LEU A CA 1
ATOM 816 C C . LEU A 1 110 ? -5.042 -1.437 8.728 1.00 98.69 110 LEU A C 1
ATOM 818 O O . LEU A 1 110 ? -5.258 -2.638 8.538 1.00 98.69 110 LEU A O 1
ATOM 822 N N . ALA A 1 111 ? -4.598 -0.626 7.768 1.00 98.12 111 ALA A N 1
ATOM 823 C CA . ALA A 1 111 ? -4.269 -1.040 6.412 1.00 98.12 111 ALA A CA 1
ATOM 824 C C . ALA A 1 111 ? -2.859 -0.571 6.033 1.00 98.12 111 ALA A C 1
ATOM 826 O O . ALA A 1 111 ? -2.571 0.624 6.029 1.00 98.12 111 ALA A O 1
ATOM 827 N N . GLU A 1 112 ? -1.986 -1.509 5.671 1.00 96.62 112 GLU A N 1
ATOM 828 C CA . GLU A 1 112 ? -0.705 -1.181 5.038 1.00 96.62 112 GLU A CA 1
ATOM 829 C C . GLU A 1 112 ? -0.950 -0.514 3.680 1.00 96.62 112 GLU A C 1
ATOM 831 O O . GLU A 1 112 ? -1.816 -0.935 2.910 1.00 96.62 112 GLU A O 1
ATOM 836 N N . GLY A 1 113 ? -0.189 0.535 3.382 1.00 96.62 113 GLY A N 1
ATOM 837 C CA . GLY A 1 113 ? -0.449 1.406 2.245 1.00 96.62 113 GLY A CA 1
ATOM 838 C C . GLY A 1 113 ? -1.735 2.203 2.446 1.00 96.62 113 GLY A C 1
ATOM 839 O O . GLY A 1 113 ? -1.823 3.025 3.359 1.00 96.62 113 GLY A O 1
ATOM 840 N N . ASP A 1 114 ? -2.717 1.959 1.579 1.00 98.12 114 ASP A N 1
ATOM 841 C CA . ASP A 1 114 ? -3.999 2.661 1.551 1.00 98.12 114 ASP A CA 1
ATOM 842 C C . ASP A 1 114 ? -5.182 1.680 1.725 1.00 98.12 114 ASP A C 1
ATOM 844 O O . ASP A 1 114 ? -5.177 0.607 1.109 1.00 98.12 114 ASP A O 1
ATOM 848 N N . PRO A 1 115 ? -6.220 2.011 2.525 1.00 97.56 115 PRO A N 1
ATOM 849 C CA . PRO A 1 115 ? -7.337 1.101 2.797 1.00 97.56 115 PRO A CA 1
ATOM 850 C C . PRO A 1 115 ? -8.153 0.723 1.558 1.00 97.56 115 PRO A C 1
ATOM 852 O O . PRO A 1 115 ? -8.752 -0.351 1.529 1.00 97.56 115 PRO A O 1
ATOM 855 N N . LEU A 1 116 ? -8.183 1.583 0.537 1.00 96.31 116 LEU A N 1
ATOM 856 C CA . LEU A 1 116 ? -8.928 1.376 -0.701 1.00 96.31 116 LEU A CA 1
ATOM 857 C C . LEU A 1 116 ? -8.021 1.059 -1.897 1.00 96.31 116 LEU A C 1
ATOM 859 O O . LEU A 1 116 ? -8.473 1.083 -3.042 1.00 96.31 116 LEU A O 1
ATOM 863 N N . PHE A 1 117 ? -6.775 0.647 -1.649 1.00 96.38 117 PHE A N 1
ATOM 864 C CA . PHE A 1 117 ? -5.861 0.207 -2.697 1.00 96.38 117 PHE A CA 1
ATOM 865 C C . PHE A 1 117 ? -5.303 -1.195 -2.421 1.00 96.38 117 PHE A C 1
ATOM 867 O O . PHE A 1 117 ? -4.300 -1.367 -1.733 1.00 96.38 117 PHE A O 1
ATOM 874 N N . TYR A 1 118 ? -5.952 -2.226 -2.979 1.00 94.94 118 TYR A N 1
ATOM 875 C CA . TYR A 1 118 ? -5.560 -3.641 -2.848 1.00 94.94 118 TYR A CA 1
ATOM 876 C C . TYR A 1 118 ? -5.390 -4.155 -1.401 1.00 94.94 118 TYR A C 1
ATOM 878 O O . TYR A 1 118 ? -4.603 -5.083 -1.166 1.00 94.94 118 TYR A O 1
ATOM 886 N N . SER A 1 119 ? -6.141 -3.576 -0.462 1.00 95.12 119 SER A N 1
ATOM 887 C CA . SER A 1 119 ? -6.095 -3.867 0.972 1.00 95.12 119 SER A CA 1
ATOM 888 C C . SER A 1 119 ? -7.222 -4.797 1.417 1.00 95.12 119 SER A C 1
ATOM 890 O O . SER A 1 119 ? -8.346 -4.732 0.919 1.00 95.12 119 SER A O 1
ATOM 892 N N . SER A 1 120 ? -6.943 -5.612 2.435 1.00 92.75 120 SER A N 1
ATOM 893 C CA . SER A 1 120 ? -7.945 -6.464 3.078 1.00 92.75 120 SER A CA 1
ATOM 894 C C . SER A 1 120 ? -9.033 -5.681 3.818 1.00 92.75 120 SER A C 1
ATOM 896 O O . SER A 1 120 ? -10.093 -6.241 4.091 1.00 92.75 120 SER A O 1
ATOM 898 N N . TYR A 1 121 ? -8.814 -4.388 4.099 1.00 96.81 121 TYR A N 1
ATOM 899 C CA . TYR A 1 121 ? -9.834 -3.499 4.670 1.00 96.81 121 TYR A CA 1
ATOM 900 C C . TYR A 1 121 ? -11.137 -3.526 3.862 1.00 96.81 121 TYR A C 1
ATOM 902 O O . TYR A 1 121 ? -12.215 -3.518 4.451 1.00 96.81 121 TYR A O 1
ATOM 910 N N . MET A 1 122 ? -11.054 -3.625 2.531 1.00 95.75 122 MET A N 1
ATOM 911 C CA . MET A 1 122 ? -12.223 -3.633 1.645 1.00 95.75 122 MET A CA 1
ATOM 912 C C . MET A 1 122 ? -13.236 -4.727 2.006 1.00 95.75 122 MET A C 1
ATOM 914 O O . MET A 1 122 ? -14.435 -4.484 1.924 1.00 95.75 122 MET A O 1
ATOM 918 N N . HIS A 1 123 ? -12.769 -5.898 2.461 1.00 95.62 123 HIS A N 1
ATOM 919 C CA . HIS A 1 123 ? -13.649 -6.994 2.878 1.00 95.62 123 HIS A CA 1
ATOM 920 C C . HIS A 1 123 ? -14.454 -6.651 4.134 1.00 95.62 123 HIS A C 1
ATOM 922 O O . HIS A 1 123 ? -15.594 -7.093 4.262 1.00 95.62 123 HIS A O 1
ATOM 928 N N . MET A 1 124 ? -13.874 -5.880 5.057 1.00 96.38 124 MET A N 1
ATOM 929 C CA . MET A 1 124 ? -14.573 -5.400 6.252 1.00 96.38 124 MET A CA 1
ATOM 930 C C . MET A 1 124 ? -15.469 -4.213 5.915 1.00 96.38 124 MET A C 1
ATOM 932 O O . MET A 1 124 ? -16.595 -4.150 6.392 1.00 96.38 124 MET A O 1
ATOM 936 N N . HIS A 1 125 ? -14.997 -3.309 5.051 1.00 95.25 125 HIS A N 1
ATOM 937 C CA . HIS A 1 125 ? -15.760 -2.154 4.595 1.00 95.25 125 HIS A CA 1
ATOM 938 C C . HIS A 1 125 ? -17.108 -2.584 4.017 1.00 95.25 125 HIS A C 1
ATOM 940 O O . HIS A 1 125 ? -18.136 -2.169 4.532 1.00 95.25 125 HIS A O 1
ATOM 946 N N . THR A 1 126 ? -17.121 -3.480 3.024 1.00 94.25 126 THR A N 1
ATOM 947 C CA . THR A 1 126 ? -18.372 -3.909 2.377 1.00 94.25 126 THR A CA 1
ATOM 948 C C . THR A 1 126 ? -19.320 -4.667 3.304 1.00 94.25 126 THR A C 1
ATOM 950 O O . THR A 1 126 ? -20.520 -4.644 3.072 1.00 94.25 126 THR A O 1
ATOM 953 N N . ARG A 1 127 ? -18.809 -5.328 4.351 1.00 95.75 127 ARG A N 1
ATOM 954 C CA . ARG A 1 127 ? -19.627 -6.087 5.314 1.00 95.75 127 ARG A CA 1
ATOM 955 C C . ARG A 1 127 ? -20.208 -5.226 6.433 1.00 95.75 127 ARG A C 1
ATOM 957 O O . ARG A 1 127 ? -21.244 -5.570 6.989 1.00 95.75 127 ARG A O 1
ATOM 964 N N . LEU A 1 128 ? -19.526 -4.145 6.808 1.00 96.50 128 LEU A N 1
ATOM 965 C CA . LEU A 1 128 ? -19.865 -3.368 8.003 1.00 96.50 128 LEU A CA 1
ATOM 966 C C . LEU A 1 128 ? -20.573 -2.050 7.693 1.00 96.50 128 LEU A C 1
ATOM 968 O O . LEU A 1 128 ? -21.332 -1.572 8.534 1.00 96.50 128 LEU A O 1
ATOM 972 N N . THR A 1 129 ? -20.373 -1.462 6.513 1.00 94.81 129 THR A N 1
ATOM 973 C CA . THR A 1 129 ? -20.910 -0.125 6.193 1.00 94.81 129 THR A CA 1
ATOM 974 C C . THR A 1 129 ? -22.417 -0.089 5.971 1.00 94.81 129 THR A C 1
ATOM 976 O O . THR A 1 129 ? -23.012 0.981 6.027 1.00 94.81 129 THR A O 1
ATOM 979 N N . GLU A 1 130 ? -23.061 -1.242 5.787 1.00 92.88 130 GLU A N 1
ATOM 980 C CA . GLU A 1 130 ? -24.525 -1.335 5.798 1.00 92.88 130 GLU A CA 1
ATOM 981 C C . GLU A 1 130 ? -25.111 -1.148 7.212 1.00 92.88 130 GLU A C 1
ATOM 983 O O . GLU A 1 130 ? -26.285 -0.811 7.361 1.00 92.88 130 GLU A O 1
ATOM 988 N N . ARG A 1 131 ? -24.302 -1.368 8.262 1.00 94.31 131 ARG A N 1
ATOM 989 C CA . ARG A 1 131 ? -24.726 -1.377 9.676 1.00 94.31 131 ARG A CA 1
ATOM 990 C C . ARG A 1 131 ? -24.124 -0.245 10.512 1.00 94.31 131 ARG A C 1
ATOM 992 O O . ARG A 1 131 ? -24.711 0.119 11.538 1.00 94.31 131 ARG A O 1
ATOM 999 N N . PHE A 1 132 ? -22.959 0.268 10.119 1.00 97.00 132 PHE A N 1
ATOM 1000 C CA . PHE A 1 132 ? -22.161 1.213 10.898 1.00 97.00 132 PHE A CA 1
ATOM 1001 C C . PHE A 1 132 ? -21.575 2.318 10.024 1.00 97.00 132 PHE A C 1
ATOM 1003 O O . PHE A 1 132 ? -21.216 2.092 8.868 1.00 97.00 132 PHE A O 1
ATOM 1010 N N . ASP A 1 133 ? -21.399 3.495 10.621 1.00 96.00 133 ASP A N 1
ATOM 1011 C CA . ASP A 1 133 ? -20.671 4.584 9.985 1.00 96.00 133 ASP A CA 1
ATOM 1012 C C . ASP A 1 133 ? -19.200 4.208 9.803 1.00 96.00 133 ASP A C 1
ATOM 1014 O O . ASP A 1 133 ? -18.558 3.653 10.704 1.00 96.00 133 ASP A O 1
ATOM 1018 N N . ALA A 1 134 ? -18.651 4.555 8.638 1.00 96.75 134 ALA A N 1
ATOM 1019 C CA . ALA A 1 134 ? -17.248 4.341 8.338 1.00 96.75 134 ALA A CA 1
ATOM 1020 C C . ALA A 1 134 ? -16.562 5.607 7.829 1.00 96.75 134 ALA A C 1
ATOM 1022 O O . ALA A 1 134 ? -17.075 6.327 6.973 1.00 96.75 134 ALA A O 1
ATOM 1023 N N . VAL A 1 135 ? -15.342 5.833 8.308 1.00 97.81 135 VAL A N 1
ATOM 1024 C CA . VAL A 1 135 ? -14.459 6.903 7.848 1.00 97.81 135 VAL A CA 1
ATOM 1025 C C . VAL A 1 135 ? -13.182 6.284 7.302 1.00 97.81 135 VAL A C 1
ATOM 1027 O O . VAL A 1 135 ? -12.458 5.583 8.003 1.00 97.81 135 VAL A O 1
ATOM 1030 N N . ILE A 1 136 ? -12.865 6.590 6.049 1.00 98.12 136 ILE A N 1
ATOM 1031 C CA . ILE A 1 136 ? -11.612 6.168 5.422 1.00 98.12 136 ILE A CA 1
ATOM 1032 C C . ILE A 1 136 ? -10.573 7.280 5.576 1.00 98.12 136 ILE A C 1
ATOM 1034 O O . ILE A 1 136 ? -10.840 8.461 5.324 1.00 98.12 136 ILE A O 1
ATOM 1038 N N . VAL A 1 137 ? -9.371 6.904 6.001 1.00 97.31 137 VAL A N 1
ATOM 1039 C CA . VAL A 1 137 ? -8.193 7.768 6.028 1.00 97.31 137 VAL A CA 1
ATOM 1040 C C . VAL A 1 137 ? -7.173 7.224 5.041 1.00 97.31 137 VAL A C 1
ATOM 1042 O O . VAL A 1 137 ? -6.651 6.132 5.271 1.00 97.31 137 VAL A O 1
ATOM 1045 N N . PRO A 1 138 ? -6.888 7.964 3.955 1.00 93.56 138 PRO A N 1
ATOM 1046 C CA . PRO A 1 138 ? -5.969 7.490 2.939 1.00 93.56 138 PRO A CA 1
ATOM 1047 C C . PRO A 1 138 ? -4.537 7.425 3.470 1.00 93.56 138 PRO A C 1
ATOM 1049 O O . PRO A 1 138 ? -4.158 8.175 4.378 1.00 93.56 138 PRO A O 1
ATOM 1052 N N . GLY A 1 139 ? -3.746 6.543 2.870 1.00 94.88 139 GLY A N 1
ATOM 1053 C CA . GLY A 1 139 ? -2.332 6.360 3.183 1.00 94.88 139 GLY A CA 1
ATOM 1054 C C . GLY A 1 139 ? -1.442 6.459 1.948 1.00 94.88 139 GLY A C 1
ATOM 1055 O O . GLY A 1 139 ? -1.896 6.363 0.808 1.00 94.88 139 GLY A O 1
ATOM 1056 N N . VAL A 1 140 ? -0.143 6.665 2.168 1.00 93.44 140 VAL A N 1
ATOM 1057 C CA . VAL A 1 140 ? 0.842 6.666 1.078 1.00 93.44 140 VAL A CA 1
ATOM 1058 C C . VAL A 1 140 ? 0.947 5.252 0.495 1.00 93.44 140 VAL A C 1
ATOM 1060 O O . VAL A 1 140 ? 1.213 4.286 1.203 1.00 93.44 140 VAL A O 1
ATOM 1063 N N . THR A 1 141 ? 0.739 5.098 -0.810 1.00 97.06 141 THR A N 1
ATOM 1064 C CA . THR A 1 141 ? 0.786 3.770 -1.441 1.00 97.06 141 THR A CA 1
ATOM 1065 C C . THR A 1 141 ? 2.224 3.266 -1.610 1.00 97.06 141 THR A C 1
ATOM 1067 O O . THR A 1 141 ? 3.170 4.049 -1.735 1.00 97.06 141 THR A O 1
ATOM 1070 N N . SER A 1 142 ? 2.397 1.945 -1.711 1.00 96.62 142 SER A N 1
ATOM 1071 C CA . SER A 1 142 ? 3.686 1.336 -2.078 1.00 96.62 142 SER A CA 1
ATOM 1072 C C . SER A 1 142 ? 4.175 1.761 -3.469 1.00 96.62 142 SER A C 1
ATOM 1074 O O . SER A 1 142 ? 5.378 1.791 -3.705 1.00 96.62 142 SER A O 1
ATOM 1076 N N . VAL A 1 143 ? 3.262 2.152 -4.365 1.00 97.06 143 VAL A N 1
ATOM 1077 C CA . VAL A 1 143 ? 3.566 2.690 -5.700 1.00 97.06 143 VAL A CA 1
ATOM 1078 C C . VAL A 1 143 ? 4.304 4.024 -5.588 1.00 97.06 143 VAL A C 1
ATOM 1080 O O . VAL A 1 143 ? 5.381 4.190 -6.158 1.00 97.06 143 VAL A O 1
ATOM 1083 N N . SER A 1 144 ? 3.761 4.958 -4.802 1.00 93.19 144 SER A N 1
ATOM 1084 C CA . SER A 1 144 ? 4.400 6.254 -4.547 1.00 93.19 144 SER A CA 1
ATOM 1085 C C . SER A 1 144 ? 5.739 6.082 -3.829 1.00 93.19 144 SER A C 1
ATOM 1087 O O . SER A 1 144 ? 6.720 6.731 -4.189 1.00 93.19 144 SER A O 1
ATOM 1089 N N . ALA A 1 145 ? 5.798 5.165 -2.860 1.00 93.12 145 ALA A N 1
ATOM 1090 C CA . ALA A 1 145 ? 7.020 4.847 -2.129 1.00 93.12 145 ALA A CA 1
ATOM 1091 C C . ALA A 1 145 ? 8.116 4.282 -3.041 1.00 93.12 145 ALA A C 1
ATOM 1093 O O . ALA A 1 145 ? 9.271 4.676 -2.927 1.00 93.12 145 ALA A O 1
ATOM 1094 N N . ALA A 1 146 ? 7.762 3.395 -3.973 1.00 96.00 146 ALA A N 1
ATOM 1095 C CA . ALA A 1 146 ? 8.711 2.842 -4.928 1.00 96.00 146 ALA A CA 1
ATOM 1096 C C . ALA A 1 146 ? 9.215 3.886 -5.929 1.00 96.00 146 ALA A C 1
ATOM 1098 O O . ALA A 1 146 ? 10.413 3.929 -6.189 1.00 96.00 146 ALA A O 1
ATOM 1099 N N . SER A 1 147 ? 8.345 4.768 -6.434 1.00 94.25 147 SER A N 1
ATOM 1100 C CA . SER A 1 147 ? 8.770 5.891 -7.285 1.00 94.25 147 SER A CA 1
ATOM 1101 C C . SER A 1 147 ? 9.743 6.823 -6.555 1.00 94.25 147 SER A C 1
ATOM 1103 O O . SER A 1 147 ? 10.752 7.234 -7.128 1.00 94.25 147 SER A O 1
ATOM 1105 N N . ALA A 1 148 ? 9.499 7.101 -5.269 1.00 90.56 148 ALA A N 1
ATOM 1106 C CA . ALA A 1 148 ? 10.437 7.852 -4.439 1.00 90.56 148 ALA A CA 1
ATOM 1107 C C . ALA A 1 148 ? 11.758 7.089 -4.223 1.00 90.56 148 ALA A C 1
ATOM 1109 O O . ALA A 1 148 ? 12.830 7.677 -4.347 1.00 90.56 148 ALA A O 1
ATOM 1110 N N . ALA A 1 149 ? 11.693 5.780 -3.958 1.00 91.00 149 ALA A N 1
ATOM 1111 C CA . ALA A 1 149 ? 12.860 4.930 -3.721 1.00 91.00 149 ALA A CA 1
ATOM 1112 C C . ALA A 1 149 ? 13.790 4.819 -4.940 1.00 91.00 149 ALA A C 1
ATOM 1114 O O . ALA A 1 149 ? 15.007 4.767 -4.771 1.00 91.00 149 ALA A O 1
ATOM 1115 N N . THR A 1 150 ? 13.248 4.806 -6.162 1.00 92.38 150 THR A N 1
ATOM 1116 C CA . THR A 1 150 ? 14.061 4.820 -7.391 1.00 92.38 150 THR A CA 1
ATOM 1117 C C . THR A 1 150 ? 14.499 6.222 -7.812 1.00 92.38 150 THR A C 1
ATOM 1119 O O . THR A 1 150 ? 15.239 6.359 -8.787 1.00 92.38 150 THR A O 1
ATOM 1122 N N . GLY A 1 151 ? 14.013 7.275 -7.145 1.00 86.06 151 GLY A N 1
ATOM 1123 C CA . GLY A 1 151 ? 14.263 8.665 -7.529 1.00 86.06 151 GLY A CA 1
ATOM 1124 C C . GLY A 1 151 ? 13.774 9.014 -8.939 1.00 86.06 151 GLY A C 1
ATOM 1125 O O . GLY A 1 151 ? 14.263 9.973 -9.534 1.00 86.06 151 GLY A O 1
ATOM 1126 N N . THR A 1 152 ? 12.843 8.231 -9.493 1.00 83.38 152 THR A N 1
ATOM 1127 C CA . THR A 1 152 ? 12.396 8.345 -10.885 1.00 83.38 152 THR A CA 1
ATOM 1128 C C . THR A 1 152 ? 10.911 8.706 -10.929 1.00 83.38 152 THR A C 1
ATOM 1130 O O . THR A 1 152 ? 10.102 8.004 -10.310 1.00 83.38 152 THR A O 1
ATOM 1133 N N . PRO A 1 153 ? 10.513 9.771 -11.656 1.00 87.81 153 PRO A N 1
ATOM 1134 C CA . PRO A 1 153 ? 9.104 10.060 -11.897 1.00 87.81 153 PRO A CA 1
ATOM 1135 C C . PRO A 1 153 ? 8.418 8.865 -12.568 1.00 87.81 153 PRO A C 1
ATOM 1137 O O . PRO A 1 153 ? 8.852 8.431 -13.630 1.00 87.81 153 PRO A O 1
ATOM 1140 N N . LEU A 1 154 ? 7.360 8.335 -11.950 1.00 92.88 154 LEU A N 1
ATOM 1141 C CA . LEU A 1 154 ? 6.640 7.179 -12.492 1.00 92.88 154 LEU A CA 1
ATOM 1142 C C . LEU A 1 154 ? 5.865 7.517 -13.774 1.00 92.88 154 LEU A C 1
ATOM 1144 O O . LEU A 1 154 ? 5.869 6.716 -14.698 1.00 92.88 154 LEU A O 1
ATOM 1148 N N . VAL A 1 155 ? 5.225 8.687 -13.834 1.00 94.56 155 VAL A N 1
ATOM 1149 C CA . VAL A 1 155 ? 4.454 9.167 -14.995 1.00 94.56 155 VAL A CA 1
ATOM 1150 C C . VAL A 1 155 ? 4.576 10.677 -15.160 1.00 94.56 155 VAL A C 1
ATOM 1152 O O . VAL A 1 155 ? 4.732 11.402 -14.171 1.00 94.56 155 VAL A O 1
ATOM 1155 N N . GLN A 1 156 ? 4.490 11.154 -16.402 1.00 89.38 156 GLN A N 1
ATOM 1156 C CA . GLN A 1 156 ? 4.471 12.568 -16.771 1.00 89.38 156 GLN A CA 1
ATOM 1157 C C . GLN A 1 156 ? 3.511 12.829 -17.942 1.00 89.38 156 GLN A C 1
ATOM 1159 O O . GLN A 1 156 ? 3.345 11.993 -18.821 1.00 89.38 156 GLN A O 1
ATOM 1164 N N . GLY A 1 157 ? 2.930 14.032 -17.998 1.00 90.50 157 GLY A N 1
ATOM 1165 C CA . GLY A 1 157 ? 2.081 14.438 -19.123 1.00 90.50 157 GLY A CA 1
ATOM 1166 C C . GLY A 1 157 ? 0.889 13.500 -19.310 1.00 90.50 157 GLY A C 1
ATOM 1167 O O . GLY A 1 157 ? 0.124 13.302 -18.368 1.00 90.50 157 GLY A O 1
ATOM 1168 N N . ASP A 1 158 ? 0.778 12.935 -20.510 1.00 91.25 158 ASP A N 1
ATOM 1169 C CA . ASP A 1 158 ? -0.311 12.041 -20.912 1.00 91.25 158 ASP A CA 1
ATOM 1170 C C . ASP A 1 158 ? 0.025 10.548 -20.707 1.00 91.25 158 ASP A C 1
ATOM 1172 O O . ASP A 1 158 ? -0.723 9.695 -21.178 1.00 91.25 158 ASP A O 1
ATOM 1176 N N . ASP A 1 159 ? 1.130 10.221 -20.013 1.00 94.62 159 ASP A N 1
ATOM 1177 C CA . ASP A 1 159 ? 1.509 8.832 -19.719 1.00 94.62 159 ASP A CA 1
ATOM 1178 C C . ASP A 1 159 ? 0.359 8.076 -19.023 1.00 94.62 159 ASP A C 1
ATOM 1180 O O . ASP A 1 159 ? -0.122 8.463 -17.950 1.00 94.62 159 ASP A O 1
ATOM 1184 N N . VAL A 1 160 ? -0.017 6.924 -19.575 1.00 96.19 160 VAL A N 1
ATOM 1185 C CA . VAL A 1 160 ? -0.964 5.996 -18.955 1.00 96.19 160 VAL A CA 1
ATOM 1186 C C . VAL A 1 160 ? -0.240 5.104 -17.944 1.00 96.19 160 VAL A C 1
ATOM 1188 O O . VAL A 1 160 ? 0.669 4.344 -18.295 1.00 96.19 160 VAL A O 1
ATOM 1191 N N . LEU A 1 161 ? -0.679 5.159 -16.680 1.00 97.56 161 LEU A N 1
ATOM 1192 C CA . LEU A 1 161 ? -0.229 4.261 -15.612 1.00 97.56 161 LEU A CA 1
ATOM 1193 C C . LEU A 1 161 ? -1.173 3.069 -15.447 1.00 97.56 161 LEU A C 1
ATOM 1195 O O . LEU A 1 161 ? -2.337 3.235 -15.08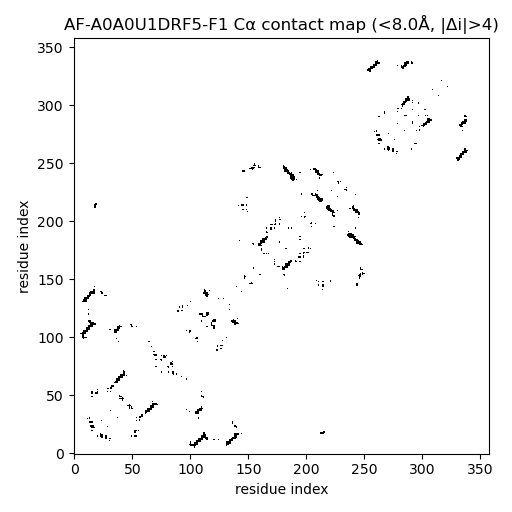0 1.00 97.56 161 LEU A O 1
ATOM 1199 N N . THR A 1 162 ? -0.627 1.861 -15.564 1.00 98.31 162 THR A N 1
ATOM 1200 C CA . THR A 1 162 ? -1.347 0.620 -15.264 1.00 98.31 162 THR A CA 1
ATOM 1201 C C . THR A 1 162 ? -0.788 -0.068 -14.014 1.00 98.31 162 THR A C 1
ATOM 1203 O O . THR A 1 162 ? 0.400 -0.374 -13.941 1.00 98.31 162 THR A O 1
ATOM 1206 N N . ILE A 1 163 ? -1.640 -0.372 -13.024 1.00 98.44 163 ILE A N 1
ATOM 1207 C CA . ILE A 1 163 ? -1.226 -1.062 -11.787 1.00 98.44 163 ILE A CA 1
ATOM 1208 C C . ILE A 1 163 ? -1.849 -2.459 -11.711 1.00 98.44 163 ILE A C 1
ATOM 1210 O O . ILE A 1 163 ? -3.070 -2.617 -11.710 1.00 98.44 163 ILE A O 1
ATOM 1214 N N . LEU A 1 164 ? -0.991 -3.475 -11.636 1.00 98.25 164 LEU A N 1
ATOM 1215 C CA . LEU A 1 164 ? -1.314 -4.881 -11.852 1.00 98.25 164 LEU A CA 1
ATOM 1216 C C . LEU A 1 164 ? -1.021 -5.727 -10.609 1.00 98.25 164 LEU A C 1
ATOM 1218 O O . LEU A 1 164 ? 0.050 -5.598 -10.013 1.00 98.25 164 LEU A O 1
ATOM 1222 N N . PRO A 1 165 ? -1.900 -6.670 -10.241 1.00 97.12 165 PRO A N 1
ATOM 1223 C CA . PRO A 1 165 ? -1.519 -7.779 -9.379 1.00 97.12 165 PRO A CA 1
ATOM 1224 C C . PRO A 1 165 ? -0.551 -8.704 -10.124 1.00 97.12 165 PRO A C 1
ATOM 1226 O O . PRO A 1 165 ? -0.863 -9.189 -11.211 1.00 97.12 165 PRO A O 1
ATOM 1229 N N . GLY A 1 166 ? 0.587 -9.042 -9.516 1.00 95.38 166 GLY A N 1
ATOM 1230 C CA . GLY A 1 166 ? 1.528 -10.014 -10.086 1.00 95.38 166 GLY A CA 1
ATOM 1231 C C . GLY A 1 166 ? 0.948 -11.423 -10.234 1.00 95.38 166 GLY A C 1
ATOM 1232 O O . GLY A 1 166 ? 1.524 -12.262 -10.923 1.00 95.38 166 GLY A O 1
ATOM 1233 N N . THR A 1 167 ? -0.205 -11.692 -9.614 1.00 93.31 167 THR A N 1
ATOM 1234 C CA . THR A 1 167 ? -0.934 -12.958 -9.714 1.00 93.31 167 THR A CA 1
ATOM 1235 C C . THR A 1 167 ? -1.684 -13.142 -11.038 1.00 93.31 167 THR A C 1
ATOM 1237 O O . THR A 1 167 ? -2.044 -14.284 -11.332 1.00 93.31 167 THR A O 1
ATOM 1240 N N . LEU A 1 168 ? -1.863 -12.089 -11.849 1.00 96.62 168 LEU A N 1
ATOM 1241 C CA . LEU A 1 168 ? -2.538 -12.173 -13.150 1.00 96.62 168 LEU A CA 1
ATOM 1242 C C . LEU A 1 168 ? -1.905 -13.227 -14.085 1.00 96.62 168 LEU A C 1
ATOM 1244 O O . LEU A 1 168 ? -0.696 -13.469 -14.006 1.00 96.62 168 LEU A O 1
ATOM 1248 N N . PRO A 1 169 ? -2.694 -13.856 -14.982 1.00 95.62 169 PRO A N 1
ATOM 1249 C CA . PRO A 1 169 ? -2.164 -14.750 -16.012 1.00 95.62 169 PRO A CA 1
ATOM 1250 C C . PRO A 1 169 ? -1.102 -14.063 -16.880 1.00 95.62 169 PRO A C 1
ATOM 1252 O O . PRO A 1 169 ? -1.218 -12.871 -17.160 1.00 95.62 169 PRO A O 1
ATOM 1255 N N . THR A 1 170 ? -0.102 -14.817 -17.348 1.00 93.75 170 THR A N 1
ATOM 1256 C CA . THR A 1 170 ? 1.034 -14.274 -18.119 1.00 93.75 170 THR A CA 1
ATOM 1257 C C . THR A 1 170 ? 0.578 -13.464 -19.329 1.00 93.75 170 THR A C 1
ATOM 1259 O O . THR A 1 170 ? 0.997 -12.324 -19.477 1.00 93.75 170 THR A O 1
ATOM 1262 N N . ALA A 1 171 ? -0.356 -14.000 -20.120 1.00 96.00 171 ALA A N 1
ATOM 1263 C CA . ALA A 1 171 ? -0.879 -13.320 -21.305 1.00 96.00 171 ALA A CA 1
ATOM 1264 C C . ALA A 1 171 ? -1.525 -11.960 -20.980 1.00 96.00 171 ALA A C 1
ATOM 1266 O O . ALA A 1 171 ? -1.425 -11.022 -21.764 1.00 96.00 171 ALA A O 1
ATOM 1267 N N . GLU A 1 172 ? -2.162 -11.823 -19.811 1.00 98.06 172 GLU A N 1
ATOM 1268 C CA . GLU A 1 172 ? -2.776 -10.555 -19.405 1.00 98.06 172 GLU A CA 1
ATOM 1269 C C . GLU A 1 172 ? -1.739 -9.558 -18.876 1.00 98.06 172 GLU A C 1
ATOM 1271 O O . GLU A 1 172 ? -1.879 -8.356 -19.102 1.00 98.06 172 GLU A O 1
ATOM 1276 N N . LEU A 1 173 ? -0.683 -10.043 -18.209 1.00 98.12 173 LEU A N 1
ATOM 1277 C CA . LEU A 1 173 ? 0.468 -9.210 -17.856 1.00 98.12 173 LEU A CA 1
ATOM 1278 C C . LEU A 1 173 ? 1.133 -8.663 -19.124 1.00 98.12 173 LEU A C 1
ATOM 1280 O O . LEU A 1 173 ? 1.291 -7.454 -19.239 1.00 98.12 173 LEU A O 1
ATOM 1284 N N . GLU A 1 174 ? 1.459 -9.527 -20.087 1.00 98.19 174 GLU A N 1
ATOM 1285 C CA . GLU A 1 174 ? 2.078 -9.146 -21.363 1.00 98.19 174 GLU A CA 1
ATOM 1286 C C . GLU A 1 174 ? 1.223 -8.132 -22.125 1.00 98.19 174 GLU A C 1
ATOM 1288 O O . GLU A 1 174 ? 1.709 -7.060 -22.485 1.00 98.19 174 GLU A O 1
ATOM 1293 N N . ARG A 1 175 ? -0.074 -8.423 -22.301 1.00 98.12 175 ARG A N 1
ATOM 1294 C CA . ARG A 1 175 ? -1.002 -7.536 -23.012 1.00 98.12 175 ARG A CA 1
ATOM 1295 C C . ARG A 1 175 ? -1.037 -6.139 -22.395 1.00 98.12 175 ARG A C 1
ATOM 1297 O O . ARG A 1 175 ? -0.978 -5.153 -23.119 1.00 98.12 175 ARG A O 1
ATOM 1304 N N . ARG A 1 176 ? -1.124 -6.040 -21.065 1.00 98.06 176 ARG A N 1
ATOM 1305 C CA . ARG A 1 176 ? -1.205 -4.746 -20.368 1.00 98.06 176 ARG A CA 1
ATOM 1306 C C . ARG A 1 176 ? 0.131 -4.013 -20.294 1.00 98.06 176 ARG A C 1
ATOM 1308 O O . ARG A 1 176 ? 0.138 -2.792 -20.339 1.00 98.06 176 ARG A O 1
ATOM 1315 N N . LEU A 1 177 ? 1.247 -4.732 -20.179 1.00 97.62 177 LEU A N 1
ATOM 1316 C CA . LEU A 1 177 ? 2.590 -4.140 -20.189 1.00 97.62 177 LEU A CA 1
ATOM 1317 C C . LEU A 1 177 ? 2.968 -3.587 -21.571 1.00 97.62 177 LEU A C 1
ATOM 1319 O O . LEU A 1 177 ? 3.718 -2.612 -21.656 1.00 97.62 177 LEU A O 1
ATOM 1323 N N . ALA A 1 178 ? 2.447 -4.190 -22.643 1.00 96.25 178 ALA A N 1
ATOM 1324 C CA . ALA A 1 178 ? 2.626 -3.704 -24.007 1.00 96.25 178 ALA A CA 1
ATOM 1325 C C . ALA A 1 178 ? 1.803 -2.436 -24.310 1.00 96.25 178 ALA A C 1
ATOM 1327 O O . ALA A 1 178 ? 2.253 -1.599 -25.087 1.00 96.25 178 ALA A O 1
ATOM 1328 N N . ASP A 1 179 ? 0.630 -2.290 -23.687 1.00 95.81 179 ASP A N 1
ATOM 1329 C CA . ASP A 1 179 ? -0.392 -1.278 -24.010 1.00 95.81 17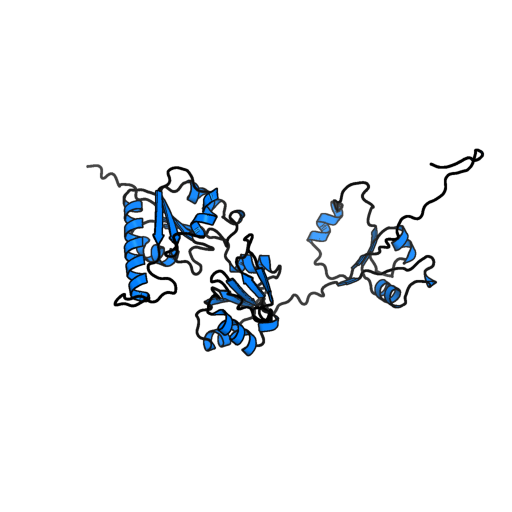9 ASP A CA 1
ATOM 1330 C C . ASP A 1 179 ? -0.426 -0.088 -23.025 1.00 95.81 179 ASP A C 1
ATOM 1332 O O . ASP A 1 179 ? -1.448 0.568 -22.849 1.00 95.81 179 ASP A O 1
ATOM 1336 N N . THR A 1 180 ? 0.673 0.175 -22.311 1.00 96.81 180 THR A N 1
ATOM 1337 C CA . THR A 1 180 ? 0.747 1.241 -21.295 1.00 96.81 180 THR A CA 1
ATOM 1338 C C . THR A 1 180 ? 2.093 1.957 -21.344 1.00 96.81 180 THR A C 1
ATOM 1340 O O . THR A 1 180 ? 3.121 1.345 -21.651 1.00 96.81 180 THR A O 1
ATOM 1343 N N . ASP A 1 181 ? 2.124 3.235 -20.966 1.00 96.50 181 ASP A N 1
ATOM 1344 C CA . ASP A 1 181 ? 3.377 3.994 -20.890 1.00 96.50 181 ASP A CA 1
ATOM 1345 C C . ASP A 1 181 ? 4.173 3.630 -19.641 1.00 96.50 181 ASP A C 1
ATOM 1347 O O . ASP A 1 181 ? 5.362 3.333 -19.738 1.00 96.50 181 ASP A O 1
ATOM 1351 N N . ALA A 1 182 ? 3.506 3.579 -18.487 1.00 97.69 182 ALA A N 1
ATOM 1352 C CA . ALA A 1 182 ? 4.076 3.192 -17.202 1.00 97.69 182 ALA A CA 1
ATOM 1353 C C . ALA A 1 182 ? 3.303 2.031 -16.575 1.00 97.69 182 ALA A C 1
ATOM 1355 O O . ALA A 1 182 ? 2.080 1.929 -16.706 1.00 97.69 182 ALA A O 1
ATOM 1356 N N . ALA A 1 183 ? 3.998 1.179 -15.826 1.00 98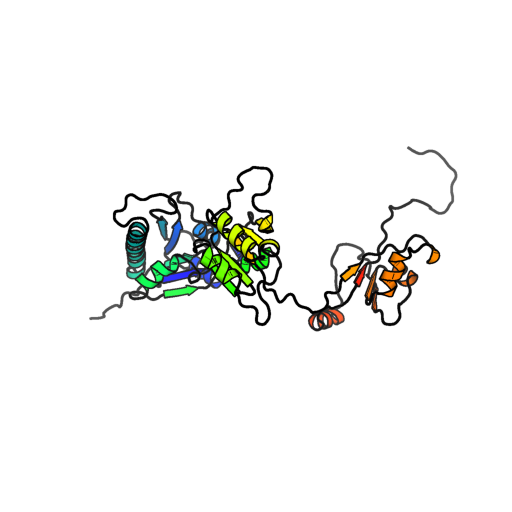.31 183 ALA A N 1
ATOM 1357 C CA . ALA A 1 183 ? 3.378 0.048 -15.153 1.00 98.31 183 ALA A CA 1
ATOM 1358 C C . ALA A 1 183 ? 3.937 -0.194 -13.754 1.00 98.31 183 ALA A C 1
ATOM 1360 O O . ALA A 1 183 ? 5.122 -0.004 -13.494 1.00 98.31 183 ALA A O 1
ATOM 1361 N N . VAL A 1 184 ? 3.093 -0.702 -12.858 1.00 98.56 184 VAL A N 1
ATOM 1362 C CA . VAL A 1 184 ? 3.532 -1.269 -11.579 1.00 98.56 184 VAL A CA 1
ATOM 1363 C C . VAL A 1 184 ? 2.903 -2.635 -11.383 1.00 98.56 184 VAL A C 1
ATOM 1365 O O . VAL A 1 184 ? 1.685 -2.766 -11.416 1.00 98.56 184 VAL A O 1
ATOM 1368 N N . VAL A 1 185 ? 3.722 -3.651 -11.129 1.00 98.50 185 VAL A N 1
ATOM 1369 C CA . VAL A 1 185 ? 3.273 -5.011 -10.826 1.00 98.50 185 VAL A CA 1
ATOM 1370 C C . VAL A 1 185 ? 3.525 -5.303 -9.352 1.00 98.50 185 VAL A C 1
ATOM 1372 O O . VAL A 1 185 ? 4.667 -5.434 -8.917 1.00 98.50 185 VAL A O 1
ATOM 1375 N N . LEU A 1 186 ? 2.452 -5.381 -8.570 1.00 98.19 186 LEU A N 1
ATOM 1376 C CA . LEU A 1 186 ? 2.480 -5.559 -7.120 1.00 98.19 186 LEU A CA 1
ATOM 1377 C C . LEU A 1 186 ? 2.604 -7.036 -6.725 1.00 98.19 186 LEU A C 1
ATOM 1379 O O . LEU A 1 186 ? 2.199 -7.924 -7.475 1.00 98.19 186 LEU A O 1
ATOM 1383 N N . LYS A 1 187 ? 3.020 -7.286 -5.477 1.00 94.94 187 LYS A N 1
ATOM 1384 C CA . LYS A 1 187 ? 2.919 -8.596 -4.808 1.00 94.94 187 LYS A CA 1
ATOM 1385 C C . LYS A 1 187 ? 3.718 -9.676 -5.541 1.00 94.94 187 LYS A C 1
ATOM 1387 O O . LYS A 1 187 ? 3.181 -10.747 -5.831 1.00 94.94 187 LYS A O 1
ATOM 1392 N N . LEU A 1 188 ? 4.982 -9.383 -5.875 1.00 94.62 188 LEU A N 1
ATOM 1393 C CA . LEU A 1 188 ? 5.772 -10.264 -6.742 1.00 94.62 188 LEU A CA 1
ATOM 1394 C C . LEU A 1 188 ? 5.904 -11.655 -6.130 1.00 94.62 188 LEU A C 1
ATOM 1396 O O . LEU A 1 188 ? 5.366 -12.599 -6.700 1.00 94.62 188 LEU A O 1
ATOM 1400 N N . GLY A 1 189 ? 6.541 -11.797 -4.963 1.00 91.69 189 GLY A N 1
ATOM 1401 C CA . GLY A 1 189 ? 6.681 -13.086 -4.280 1.00 91.69 189 GLY A CA 1
ATOM 1402 C C . GLY A 1 189 ? 7.033 -14.240 -5.235 1.00 91.69 189 GLY A C 1
ATOM 1403 O O . GLY A 1 189 ? 7.930 -14.137 -6.068 1.00 91.69 189 GLY A O 1
ATOM 1404 N N . ARG A 1 190 ? 6.235 -15.317 -5.182 1.00 90.00 190 ARG A N 1
ATOM 1405 C CA . ARG A 1 190 ? 6.338 -16.486 -6.083 1.00 90.00 190 ARG A CA 1
ATOM 1406 C C . ARG A 1 190 ? 6.035 -16.182 -7.559 1.00 90.00 190 ARG A C 1
ATOM 1408 O O . ARG A 1 190 ? 6.379 -16.976 -8.424 1.00 90.00 190 ARG A O 1
ATOM 1415 N N . SER A 1 191 ? 5.377 -15.066 -7.853 1.00 91.81 191 SER A N 1
ATOM 1416 C CA . SER A 1 191 ? 5.003 -14.661 -9.212 1.00 91.81 191 SER A CA 1
ATOM 1417 C C . SER A 1 191 ? 6.143 -13.980 -9.968 1.00 91.81 191 SER A C 1
ATOM 1419 O O . SER A 1 191 ? 5.985 -13.705 -11.156 1.00 91.81 191 SER A O 1
ATOM 1421 N N . TYR A 1 192 ? 7.273 -13.685 -9.313 1.00 93.69 192 TYR A N 1
ATOM 1422 C CA . TYR A 1 192 ? 8.312 -12.848 -9.905 1.00 93.69 192 TYR A CA 1
ATOM 1423 C C . TYR A 1 192 ? 8.868 -13.395 -11.219 1.00 93.69 192 TYR A C 1
ATOM 1425 O O . TYR A 1 192 ? 8.946 -12.648 -12.187 1.00 93.69 192 TYR A O 1
ATOM 1433 N N . THR A 1 193 ? 9.170 -14.694 -11.296 1.00 91.31 193 THR A N 1
ATOM 1434 C CA . THR A 1 193 ? 9.693 -15.328 -12.518 1.00 91.31 193 THR A CA 1
ATOM 1435 C C . THR A 1 193 ? 8.784 -15.081 -13.721 1.00 91.31 193 THR A C 1
ATOM 1437 O O . THR A 1 193 ? 9.253 -14.706 -14.792 1.00 91.31 193 THR A O 1
ATOM 1440 N N . ARG A 1 194 ? 7.467 -15.210 -13.524 1.00 92.56 194 ARG A N 1
ATOM 1441 C CA . ARG A 1 194 ? 6.463 -14.933 -14.556 1.00 92.56 194 ARG A CA 1
ATOM 1442 C C . ARG A 1 194 ? 6.403 -13.450 -14.922 1.00 92.56 194 ARG A C 1
ATOM 1444 O O . ARG A 1 194 ? 6.274 -13.121 -16.093 1.00 92.56 194 ARG A O 1
ATOM 1451 N N . VAL A 1 195 ? 6.485 -12.554 -13.937 1.00 96.06 195 VAL A N 1
ATOM 1452 C CA . VAL A 1 195 ? 6.499 -11.102 -14.184 1.00 96.06 195 VAL A CA 1
ATOM 1453 C C . VAL A 1 195 ? 7.751 -10.697 -14.963 1.00 96.06 195 VAL A C 1
ATOM 1455 O O . VAL A 1 195 ? 7.644 -9.936 -15.919 1.00 96.06 195 VAL A O 1
ATOM 1458 N N . ARG A 1 196 ? 8.920 -11.245 -14.607 1.00 94.88 196 ARG A N 1
ATOM 1459 C CA . ARG A 1 196 ? 10.184 -11.033 -15.324 1.00 94.88 196 ARG A CA 1
ATOM 1460 C C . ARG A 1 196 ? 10.066 -11.481 -16.780 1.00 94.88 196 ARG A C 1
ATOM 1462 O O . ARG A 1 196 ? 10.427 -10.719 -17.666 1.00 94.88 196 ARG A O 1
ATOM 1469 N N . GLN A 1 197 ? 9.495 -12.665 -17.020 1.00 93.62 197 GLN A N 1
ATOM 1470 C CA . GLN A 1 197 ? 9.237 -13.169 -18.371 1.00 93.62 197 GLN A CA 1
ATOM 1471 C C . GLN A 1 197 ? 8.309 -12.237 -19.163 1.00 93.62 197 GLN A C 1
ATOM 1473 O O . GLN A 1 197 ? 8.629 -11.891 -20.291 1.00 93.62 197 GLN A O 1
ATOM 1478 N N . ALA A 1 198 ? 7.204 -11.772 -18.573 1.00 97.25 198 ALA A N 1
ATOM 1479 C CA . ALA A 1 198 ? 6.290 -10.853 -19.255 1.00 97.25 198 ALA A CA 1
ATOM 1480 C C . ALA A 1 198 ? 6.957 -9.505 -19.603 1.00 97.25 198 ALA A C 1
ATOM 1482 O O . ALA A 1 198 ? 6.721 -8.949 -20.676 1.00 97.25 198 ALA A O 1
ATOM 1483 N N . LEU A 1 199 ? 7.815 -8.981 -18.720 1.00 97.12 199 LEU A N 1
ATOM 1484 C CA . LEU A 1 199 ? 8.623 -7.785 -18.989 1.00 97.12 199 LEU A CA 1
ATOM 1485 C C . LEU A 1 199 ? 9.637 -8.022 -20.119 1.00 97.12 199 LEU A C 1
ATOM 1487 O O . LEU A 1 199 ? 9.829 -7.150 -20.961 1.00 97.12 199 LEU A O 1
ATOM 1491 N N . GLU A 1 200 ? 10.266 -9.196 -20.157 1.00 96.25 200 GLU A N 1
ATOM 1492 C CA . GLU A 1 200 ? 11.210 -9.591 -21.208 1.00 96.25 200 GLU A CA 1
ATOM 1493 C C . GLU A 1 200 ? 10.510 -9.709 -22.567 1.00 96.25 200 GLU A C 1
ATOM 1495 O O . GLU A 1 200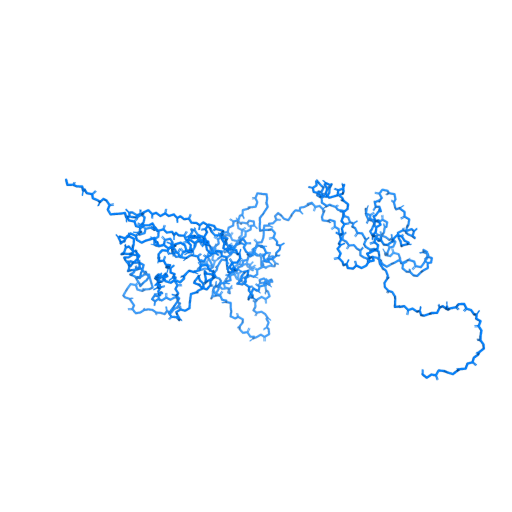 ? 10.913 -9.064 -23.532 1.00 96.25 200 GLU A O 1
ATOM 1500 N N . SER A 1 201 ? 9.394 -10.440 -22.630 1.00 96.62 201 SER A N 1
ATOM 1501 C CA . SER A 1 201 ? 8.611 -10.648 -23.854 1.00 96.62 201 SER A CA 1
ATOM 1502 C C . SER A 1 201 ? 8.017 -9.363 -24.433 1.00 96.62 201 SER A C 1
ATOM 1504 O O . SER A 1 201 ? 7.760 -9.293 -25.632 1.00 96.62 201 SER A O 1
ATOM 1506 N N . THR A 1 202 ? 7.825 -8.332 -23.608 1.00 97.12 202 THR A N 1
ATOM 1507 C CA . THR A 1 202 ? 7.340 -7.012 -24.043 1.00 97.12 202 THR A CA 1
ATOM 1508 C C . THR A 1 202 ? 8.464 -6.004 -24.307 1.00 97.12 202 THR A C 1
ATOM 1510 O O . THR A 1 202 ? 8.184 -4.859 -24.663 1.00 97.12 202 THR A O 1
ATOM 1513 N N . GLY A 1 203 ? 9.734 -6.399 -24.141 1.00 96.19 203 GLY A N 1
ATOM 1514 C CA . GLY A 1 203 ? 10.892 -5.515 -24.312 1.00 96.19 203 GLY A CA 1
ATOM 1515 C C . GLY A 1 203 ? 10.989 -4.411 -23.253 1.00 96.19 203 GLY A C 1
ATOM 1516 O O . GLY A 1 203 ? 11.611 -3.382 -23.494 1.00 96.19 203 GLY A O 1
ATOM 1517 N N . ARG A 1 204 ? 10.342 -4.594 -22.095 1.00 96.06 204 ARG A N 1
ATOM 1518 C CA . ARG A 1 204 ? 10.269 -3.618 -20.994 1.00 96.06 204 ARG A CA 1
ATOM 1519 C C . ARG A 1 204 ? 11.208 -3.958 -19.830 1.00 96.06 204 ARG A C 1
ATOM 1521 O O . ARG A 1 204 ? 11.264 -3.209 -18.862 1.00 96.06 204 ARG A O 1
ATOM 1528 N N . LEU A 1 205 ? 11.909 -5.094 -19.872 1.00 96.06 205 LEU A N 1
ATOM 1529 C CA . LEU A 1 205 ? 12.729 -5.566 -18.749 1.00 96.06 205 LEU A CA 1
ATOM 1530 C C . LEU A 1 205 ? 13.880 -4.611 -18.403 1.00 96.06 205 LEU A C 1
ATOM 1532 O O . LEU A 1 205 ? 14.109 -4.352 -17.223 1.00 96.06 205 LEU A O 1
ATOM 1536 N N . ASP A 1 206 ? 14.553 -4.060 -19.412 1.00 94.31 206 ASP A N 1
ATOM 1537 C CA . ASP A 1 206 ? 15.738 -3.206 -19.229 1.00 94.31 206 ASP A CA 1
ATOM 1538 C C . ASP A 1 206 ? 15.414 -1.844 -18.596 1.00 94.31 206 ASP A C 1
ATOM 1540 O O . ASP A 1 206 ? 16.278 -1.198 -18.008 1.00 94.31 206 ASP A O 1
ATOM 1544 N N . GLU A 1 207 ? 14.160 -1.404 -18.691 1.00 94.31 207 GLU A N 1
ATOM 1545 C CA . GLU A 1 207 ? 13.669 -0.166 -18.077 1.00 94.31 207 GLU A CA 1
ATOM 1546 C C . GLU A 1 207 ? 12.915 -0.403 -16.759 1.00 94.31 207 GLU A C 1
ATOM 1548 O O . GLU A 1 207 ? 12.487 0.550 -16.103 1.00 94.31 207 GLU A O 1
ATOM 1553 N N . ALA A 1 208 ? 12.750 -1.663 -16.352 1.00 96.88 208 ALA A N 1
ATOM 1554 C CA . ALA A 1 208 ? 12.020 -2.024 -15.152 1.00 96.88 208 ALA A CA 1
ATOM 1555 C C . ALA A 1 208 ? 12.924 -2.029 -13.910 1.00 96.88 208 ALA A C 1
ATOM 1557 O O . ALA A 1 208 ? 14.018 -2.593 -13.892 1.00 96.88 208 ALA A O 1
ATOM 1558 N N . TYR A 1 209 ? 12.406 -1.481 -12.817 1.00 97.56 209 TYR A N 1
ATOM 1559 C CA . TYR A 1 209 ? 12.989 -1.551 -11.484 1.00 97.56 209 TYR A CA 1
ATOM 1560 C C . TYR A 1 209 ? 12.305 -2.634 -10.656 1.00 97.56 209 TYR A C 1
ATOM 1562 O O . TYR A 1 209 ? 11.081 -2.746 -10.641 1.00 97.56 209 TYR A O 1
ATOM 1570 N N . TYR A 1 210 ? 13.091 -3.389 -9.902 1.00 97.69 210 TYR A N 1
ATOM 1571 C CA . TYR A 1 210 ? 12.643 -4.165 -8.757 1.00 97.69 210 TYR A CA 1
ATOM 1572 C C . TYR A 1 210 ? 12.749 -3.313 -7.493 1.00 97.69 210 TYR A C 1
ATOM 1574 O O . TYR A 1 210 ? 13.807 -2.743 -7.213 1.00 97.69 210 TYR A O 1
ATOM 1582 N N . VAL A 1 211 ? 11.670 -3.252 -6.712 1.00 97.31 211 VAL A N 1
ATOM 1583 C CA . VAL A 1 211 ? 11.654 -2.582 -5.410 1.00 97.31 211 VAL A CA 1
ATOM 1584 C C . VAL A 1 211 ? 11.050 -3.503 -4.363 1.00 97.31 211 VAL A C 1
ATOM 1586 O O . VAL A 1 211 ? 9.942 -4.011 -4.515 1.00 97.31 211 VAL A O 1
ATOM 1589 N N . GLU A 1 212 ? 11.759 -3.683 -3.261 1.00 96.25 212 GLU A N 1
ATOM 1590 C CA . GLU A 1 212 ? 11.337 -4.481 -2.118 1.00 96.25 212 GLU A CA 1
ATOM 1591 C C . GLU A 1 212 ? 11.339 -3.634 -0.854 1.00 96.25 212 GLU A C 1
ATOM 1593 O O . GLU A 1 212 ? 12.274 -2.866 -0.631 1.00 96.25 212 GLU A O 1
ATOM 1598 N N . ARG A 1 213 ? 10.299 -3.807 -0.023 1.00 95.88 213 ARG A N 1
ATOM 1599 C CA . ARG A 1 213 ? 10.167 -3.176 1.301 1.00 95.88 213 ARG A CA 1
ATOM 1600 C C . ARG A 1 213 ? 10.466 -1.669 1.270 1.00 95.88 213 ARG A C 1
ATOM 1602 O O . ARG A 1 213 ? 11.198 -1.151 2.114 1.00 95.88 213 ARG A O 1
ATOM 1609 N N . ALA A 1 214 ? 9.911 -0.984 0.266 1.00 94.12 214 ALA A N 1
ATOM 1610 C CA . ALA A 1 214 ? 10.086 0.450 0.051 1.00 94.12 214 ALA A CA 1
ATOM 1611 C C . ALA A 1 214 ? 9.832 1.245 1.340 1.00 94.12 214 ALA A C 1
ATOM 1613 O O . ALA A 1 214 ? 8.926 0.902 2.098 1.00 94.12 214 ALA A O 1
ATOM 1614 N N . SER A 1 215 ? 10.613 2.304 1.558 1.00 93.38 215 SER A N 1
ATOM 1615 C CA . SER A 1 215 ? 10.663 3.170 2.750 1.00 93.38 215 SER A CA 1
ATOM 1616 C C . SER A 1 215 ? 11.196 2.543 4.045 1.00 93.38 215 SER A C 1
ATOM 1618 O O . SER A 1 215 ? 11.495 3.272 4.978 1.00 93.38 215 SER A O 1
ATOM 1620 N N . THR A 1 216 ? 11.367 1.222 4.128 1.00 93.88 216 THR A N 1
ATOM 1621 C CA . THR A 1 216 ? 11.898 0.591 5.350 1.00 93.88 216 THR A CA 1
ATOM 1622 C C . THR A 1 216 ? 13.429 0.581 5.382 1.00 93.88 216 THR A C 1
ATOM 1624 O O . THR A 1 216 ? 14.095 0.754 4.361 1.00 93.88 216 THR A O 1
ATOM 1627 N N . ASP A 1 217 ? 13.995 0.258 6.543 1.00 91.56 217 ASP A N 1
ATOM 1628 C CA . ASP A 1 217 ? 15.421 -0.042 6.727 1.00 91.56 217 ASP A CA 1
ATOM 1629 C C . ASP A 1 217 ? 15.918 -1.232 5.879 1.00 91.56 217 ASP A C 1
ATOM 1631 O O . ASP A 1 217 ? 17.112 -1.359 5.610 1.00 91.56 217 ASP A O 1
ATOM 1635 N N . ARG A 1 218 ? 15.001 -2.094 5.424 1.00 94.38 218 ARG A N 1
ATOM 1636 C CA . ARG A 1 218 ? 15.262 -3.255 4.559 1.00 94.38 218 ARG A CA 1
ATOM 1637 C C . ARG A 1 218 ? 14.950 -2.989 3.087 1.00 94.38 218 ARG A C 1
ATOM 1639 O O . ARG A 1 218 ? 14.795 -3.945 2.324 1.00 94.38 218 ARG A O 1
ATOM 1646 N N . GLN A 1 219 ? 14.812 -1.725 2.686 1.00 95.00 219 GLN A N 1
ATOM 1647 C CA . GLN A 1 219 ? 14.555 -1.366 1.297 1.00 95.00 219 GLN A CA 1
ATOM 1648 C C . GLN A 1 219 ? 15.661 -1.895 0.375 1.00 95.00 219 GLN A C 1
ATOM 1650 O O . GLN A 1 219 ? 16.848 -1.670 0.611 1.00 95.00 219 GLN A O 1
ATOM 1655 N N . ARG A 1 220 ? 15.264 -2.521 -0.737 1.00 95.06 220 ARG A N 1
ATOM 1656 C CA . ARG A 1 220 ? 16.168 -2.863 -1.842 1.00 95.06 220 ARG A CA 1
ATOM 1657 C C . ARG A 1 220 ? 15.599 -2.351 -3.156 1.00 95.06 220 ARG A C 1
ATOM 1659 O O . ARG A 1 220 ? 14.426 -2.567 -3.448 1.00 95.06 220 ARG A O 1
ATOM 1666 N N . VAL A 1 221 ? 16.454 -1.706 -3.944 1.00 95.38 221 VAL A N 1
ATOM 1667 C CA . VAL A 1 221 ? 16.167 -1.258 -5.310 1.00 95.38 221 VAL A CA 1
ATOM 1668 C C . VAL A 1 221 ? 17.225 -1.858 -6.230 1.00 95.38 221 VAL A C 1
ATOM 1670 O O . VAL A 1 221 ? 18.411 -1.786 -5.916 1.00 95.38 221 VAL A O 1
ATOM 1673 N N . ALA A 1 222 ? 16.804 -2.462 -7.336 1.00 94.56 222 ALA A N 1
ATOM 1674 C CA . ALA A 1 222 ? 17.693 -3.034 -8.346 1.00 94.56 222 ALA A CA 1
ATOM 1675 C C . ALA A 1 222 ? 17.032 -2.978 -9.734 1.00 94.56 222 ALA A C 1
ATOM 1677 O O . ALA A 1 222 ? 15.804 -2.881 -9.807 1.00 94.56 222 ALA A O 1
ATOM 1678 N N . PRO A 1 223 ? 17.788 -3.069 -10.838 1.00 94.88 223 PRO A N 1
ATOM 1679 C CA . PRO A 1 223 ? 17.214 -3.392 -12.141 1.00 94.88 223 PRO A CA 1
ATOM 1680 C C . PRO A 1 223 ? 16.479 -4.736 -12.081 1.00 94.88 223 PRO A C 1
ATOM 1682 O O . PRO A 1 223 ? 16.971 -5.702 -11.497 1.00 94.88 223 PRO A O 1
ATOM 1685 N N . ALA A 1 224 ? 15.293 -4.826 -12.682 1.00 93.81 224 ALA A N 1
ATOM 1686 C CA . ALA A 1 224 ? 14.508 -6.059 -12.650 1.00 93.81 224 ALA A CA 1
ATOM 1687 C C . ALA A 1 224 ? 15.185 -7.203 -13.430 1.00 93.81 224 ALA A C 1
ATOM 1689 O O . ALA A 1 224 ? 14.981 -8.368 -13.105 1.00 93.81 224 ALA A O 1
ATOM 1690 N N . GLY A 1 225 ? 16.009 -6.901 -14.437 1.00 90.19 225 GLY A N 1
ATOM 1691 C CA . GLY A 1 225 ? 16.758 -7.920 -15.178 1.00 90.19 225 GLY A CA 1
ATOM 1692 C C . GLY A 1 225 ? 17.833 -8.639 -14.354 1.00 90.19 225 GLY A C 1
ATOM 1693 O O . GLY A 1 225 ? 18.094 -9.812 -14.603 1.00 90.19 225 GLY A O 1
ATOM 1694 N N . GLU A 1 226 ? 18.409 -7.964 -13.355 1.00 86.25 226 GLU A N 1
ATOM 1695 C CA . GLU A 1 226 ? 19.541 -8.454 -12.545 1.00 86.25 226 GLU A CA 1
ATOM 1696 C C . GLU A 1 226 ? 19.097 -9.277 -11.324 1.00 86.25 226 GLU A C 1
ATOM 1698 O O . GLU A 1 226 ? 19.889 -9.925 -10.637 1.00 86.25 226 GLU A O 1
ATOM 1703 N N . MET A 1 227 ? 17.801 -9.277 -11.028 1.00 79.69 227 MET A N 1
ATOM 1704 C CA . MET A 1 227 ? 17.253 -10.050 -9.925 1.00 79.69 227 MET A CA 1
ATOM 1705 C C . MET A 1 227 ? 17.188 -11.535 -10.294 1.00 79.69 227 MET A C 1
ATOM 1707 O O . MET A 1 227 ? 16.389 -11.953 -11.131 1.00 79.69 227 MET A O 1
ATOM 1711 N N . GLY A 1 228 ? 18.010 -12.341 -9.617 1.00 63.12 228 GLY A N 1
ATOM 1712 C CA . GLY A 1 228 ? 18.102 -13.792 -9.819 1.00 63.12 228 GLY A CA 1
ATOM 1713 C C . GLY A 1 228 ? 19.335 -14.255 -10.604 1.00 63.12 228 GLY A C 1
ATOM 1714 O O . GLY A 1 228 ? 19.491 -15.457 -10.797 1.00 63.12 228 GLY A O 1
ATOM 1715 N N . THR A 1 229 ? 20.224 -13.344 -11.023 1.00 53.88 229 THR A N 1
ATOM 1716 C CA . THR A 1 229 ? 21.485 -13.679 -11.720 1.00 53.88 229 THR A CA 1
ATOM 1717 C C . THR A 1 229 ? 22.722 -13.688 -10.816 1.00 53.88 229 THR A C 1
ATOM 1719 O O . THR A 1 229 ? 23.814 -14.012 -11.283 1.00 53.88 229 THR A O 1
ATOM 1722 N N . ASP A 1 230 ? 22.575 -13.393 -9.521 1.00 45.88 230 ASP A N 1
ATOM 1723 C CA . ASP A 1 230 ? 23.676 -13.437 -8.550 1.00 45.88 230 ASP A CA 1
ATOM 1724 C C . ASP A 1 230 ? 24.052 -14.893 -8.202 1.00 45.88 230 ASP A C 1
ATOM 1726 O O . ASP A 1 230 ? 23.658 -15.452 -7.179 1.00 45.88 230 ASP A O 1
ATOM 1730 N N . GLY A 1 231 ? 24.832 -15.530 -9.079 1.00 42.72 231 GLY A N 1
ATOM 1731 C CA . GLY A 1 231 ? 25.753 -16.610 -8.710 1.00 42.72 231 GLY A CA 1
ATOM 1732 C C . GLY A 1 231 ? 25.151 -17.916 -8.174 1.00 42.72 231 GLY A C 1
ATOM 1733 O O . GLY A 1 231 ? 25.835 -18.625 -7.442 1.00 42.72 231 GLY A O 1
ATOM 1734 N N . GLY A 1 232 ? 23.911 -18.266 -8.527 1.00 40.28 232 GLY A N 1
ATOM 1735 C CA . GLY A 1 232 ? 23.325 -19.572 -8.189 1.00 40.28 232 GLY A CA 1
ATOM 1736 C C . GLY A 1 232 ? 22.748 -19.693 -6.774 1.00 40.28 232 GLY A C 1
ATOM 1737 O O . GLY A 1 232 ? 22.400 -20.797 -6.360 1.00 40.28 232 GLY A O 1
ATOM 1738 N N . ALA A 1 233 ? 22.609 -18.588 -6.036 1.00 45.72 233 ALA A N 1
ATOM 1739 C CA . ALA A 1 233 ? 21.778 -18.561 -4.836 1.00 45.72 233 ALA A CA 1
ATOM 1740 C C . ALA A 1 233 ? 20.344 -18.161 -5.218 1.00 45.72 233 ALA A C 1
ATOM 1742 O O . ALA A 1 233 ? 20.134 -17.100 -5.804 1.00 45.72 233 ALA A O 1
ATOM 1743 N N . ASP A 1 234 ? 19.354 -18.989 -4.871 1.00 53.66 234 ASP A N 1
ATOM 1744 C CA . ASP A 1 234 ? 17.929 -18.676 -5.028 1.00 53.66 234 ASP A CA 1
ATOM 1745 C C . ASP A 1 234 ? 17.578 -17.390 -4.255 1.00 53.66 234 ASP A C 1
ATOM 1747 O O . ASP A 1 234 ? 17.267 -17.419 -3.059 1.00 53.66 234 ASP A O 1
ATOM 1751 N N . ILE A 1 235 ? 17.624 -16.228 -4.917 1.00 61.75 235 ILE A N 1
ATOM 1752 C CA . ILE A 1 235 ? 17.150 -14.975 -4.322 1.00 61.75 235 ILE A CA 1
ATOM 1753 C C . ILE A 1 235 ? 15.635 -15.093 -4.151 1.00 61.75 235 ILE A C 1
ATOM 1755 O O . ILE A 1 235 ? 14.851 -14.952 -5.090 1.00 61.75 235 ILE A O 1
ATOM 1759 N N . LYS A 1 236 ? 15.215 -15.339 -2.910 1.00 81.62 236 LYS A N 1
ATOM 1760 C CA . LYS A 1 236 ? 13.805 -15.415 -2.535 1.00 81.62 236 LYS A CA 1
ATOM 1761 C C . LYS A 1 236 ? 13.173 -14.024 -2.565 1.00 81.62 236 LYS A C 1
ATOM 1763 O O . LYS A 1 236 ? 13.298 -13.256 -1.615 1.00 81.62 236 LYS A O 1
ATOM 1768 N N . VAL A 1 237 ? 12.436 -13.734 -3.632 1.00 90.44 237 VAL A N 1
ATOM 1769 C CA . VAL A 1 237 ? 11.626 -12.515 -3.751 1.00 90.44 237 VAL A CA 1
ATOM 1770 C C . VAL A 1 237 ? 10.454 -12.561 -2.753 1.00 90.44 237 VAL A C 1
ATOM 1772 O O . VAL A 1 237 ? 9.669 -13.516 -2.776 1.00 90.44 237 VAL A O 1
ATOM 1775 N N . PRO A 1 238 ? 10.299 -11.577 -1.844 1.00 91.75 238 PRO A N 1
ATOM 1776 C CA . PRO A 1 238 ? 9.214 -11.563 -0.868 1.00 91.75 238 PRO A CA 1
ATOM 1777 C C . PRO A 1 238 ? 7.910 -11.010 -1.450 1.00 91.75 238 PRO A C 1
ATOM 1779 O O . PRO A 1 238 ? 7.886 -10.358 -2.490 1.00 91.75 238 PRO A O 1
ATOM 1782 N N . TYR A 1 239 ? 6.806 -11.217 -0.728 1.00 90.44 239 TYR A N 1
ATOM 1783 C CA . TYR A 1 239 ? 5.493 -10.666 -1.084 1.00 90.44 239 TYR A CA 1
ATOM 1784 C C . TYR A 1 239 ? 5.480 -9.127 -1.125 1.00 90.44 239 TYR A C 1
ATOM 1786 O O . TYR A 1 239 ? 4.904 -8.548 -2.040 1.00 90.44 239 TYR A O 1
ATOM 1794 N N . PHE A 1 240 ? 6.159 -8.464 -0.181 1.00 94.00 240 PHE A N 1
ATOM 1795 C CA . PHE A 1 240 ? 6.285 -6.999 -0.114 1.00 94.00 240 PHE A CA 1
ATOM 1796 C C . PHE A 1 240 ? 7.349 -6.466 -1.077 1.00 94.00 240 PHE A C 1
ATOM 1798 O O . PHE A 1 240 ? 8.322 -5.823 -0.682 1.00 94.00 240 PHE A O 1
ATOM 1805 N N . SER A 1 241 ? 7.162 -6.777 -2.352 1.00 96.81 241 SER A N 1
ATOM 1806 C CA . SER A 1 241 ? 7.963 -6.280 -3.461 1.00 96.81 241 SER A CA 1
ATOM 1807 C C . SER A 1 241 ? 7.079 -6.000 -4.675 1.00 96.81 241 SER A C 1
ATOM 1809 O O . SER A 1 241 ? 5.963 -6.527 -4.798 1.00 96.81 241 SER A O 1
ATOM 1811 N N . LEU A 1 242 ? 7.572 -5.134 -5.554 1.00 98.25 242 LEU A N 1
ATOM 1812 C CA . LEU A 1 242 ? 6.927 -4.742 -6.796 1.00 98.25 242 LEU A CA 1
ATOM 1813 C C . LEU A 1 242 ? 7.953 -4.568 -7.920 1.00 98.25 242 LEU A C 1
ATOM 1815 O O . LEU A 1 242 ? 9.131 -4.308 -7.668 1.00 98.25 242 LEU A O 1
ATOM 1819 N N . ALA A 1 243 ? 7.492 -4.725 -9.157 1.00 98.06 243 ALA A N 1
ATOM 1820 C CA . ALA A 1 243 ? 8.222 -4.303 -10.345 1.00 98.06 243 ALA A CA 1
ATOM 1821 C C . ALA A 1 243 ? 7.613 -2.991 -10.841 1.00 98.06 243 ALA A C 1
ATOM 1823 O O . ALA A 1 243 ? 6.390 -2.854 -10.852 1.00 98.06 243 ALA A O 1
ATOM 1824 N N . MET A 1 244 ? 8.438 -2.031 -11.234 1.00 98.00 244 MET A N 1
ATOM 1825 C CA . MET A 1 244 ? 8.001 -0.712 -11.672 1.00 98.00 244 MET A CA 1
ATOM 1826 C C . MET A 1 244 ? 8.668 -0.346 -12.988 1.00 98.00 244 MET A C 1
ATOM 1828 O O . MET A 1 244 ? 9.888 -0.349 -13.089 1.00 98.00 244 MET A O 1
ATOM 1832 N N . VAL A 1 245 ? 7.854 0.019 -13.965 1.00 97.81 245 VAL A N 1
ATOM 1833 C CA . VAL A 1 245 ? 8.262 0.484 -15.283 1.00 97.81 245 VAL A CA 1
ATOM 1834 C C . VAL A 1 245 ? 7.848 1.953 -15.391 1.00 97.81 245 VAL A C 1
ATOM 1836 O O . VAL A 1 245 ? 6.645 2.225 -15.428 1.00 97.81 245 VAL A O 1
ATOM 1839 N N . PRO A 1 246 ? 8.787 2.912 -15.365 1.00 95.44 246 PRO A N 1
ATOM 1840 C CA . PRO A 1 246 ? 8.460 4.325 -15.526 1.00 95.44 246 PRO A CA 1
ATOM 1841 C C . PRO A 1 246 ? 7.895 4.639 -16.914 1.00 95.44 246 PRO A C 1
ATOM 1843 O O . PRO A 1 246 ? 8.144 3.918 -17.878 1.00 95.44 246 PRO A O 1
ATOM 1846 N N . GLY A 1 247 ? 7.169 5.751 -17.004 1.00 92.12 247 GLY A N 1
ATOM 1847 C CA . GLY A 1 247 ? 6.628 6.275 -18.249 1.00 92.12 247 GLY A CA 1
ATOM 1848 C C . GLY A 1 247 ? 7.707 6.592 -19.280 1.00 92.12 247 GLY A C 1
ATOM 1849 O O . GLY A 1 247 ? 8.832 6.992 -18.957 1.00 92.12 247 GLY A O 1
ATOM 1850 N N . ARG A 1 248 ? 7.349 6.422 -20.555 1.00 78.56 248 ARG A N 1
ATOM 1851 C CA . ARG A 1 248 ? 8.243 6.669 -21.695 1.00 78.56 248 ARG A CA 1
ATOM 1852 C C . ARG A 1 248 ? 8.436 8.146 -21.982 1.00 78.56 248 ARG A C 1
ATOM 1854 O O . ARG A 1 248 ? 9.419 8.492 -22.643 1.00 78.56 248 ARG A O 1
ATOM 1861 N N . SER A 1 249 ? 7.563 9.014 -21.463 1.00 66.88 249 SER A N 1
ATOM 1862 C CA . SER A 1 249 ? 7.763 10.460 -21.465 1.00 66.88 249 SER A CA 1
ATOM 1863 C C . SER A 1 249 ? 8.912 10.849 -20.526 1.00 66.88 249 SER A C 1
ATOM 1865 O O . SER A 1 249 ? 8.758 11.597 -19.563 1.00 66.88 249 SER A O 1
ATOM 1867 N N . ARG A 1 250 ? 10.130 10.395 -20.833 1.00 57.69 250 ARG A N 1
ATOM 1868 C CA . ARG A 1 250 ? 11.346 11.043 -20.359 1.00 57.69 250 ARG A CA 1
ATOM 1869 C C . ARG A 1 250 ? 11.322 12.430 -20.969 1.00 57.69 250 ARG A C 1
ATOM 1871 O O . ARG A 1 250 ? 11.387 12.548 -22.189 1.00 57.69 250 ARG A O 1
ATOM 1878 N N . SER A 1 251 ? 11.224 13.462 -20.131 1.00 48.09 251 SER A N 1
ATOM 1879 C CA . SER A 1 251 ? 11.412 14.855 -20.542 1.00 48.09 251 SER A CA 1
ATOM 1880 C C . SER A 1 251 ? 12.473 14.954 -21.647 1.00 48.09 251 SER A C 1
ATOM 1882 O O . SER A 1 251 ? 13.668 14.821 -21.381 1.00 48.09 251 SER A O 1
ATOM 1884 N N . THR A 1 252 ? 12.027 15.241 -22.869 1.00 47.25 252 THR A N 1
ATOM 1885 C CA . THR A 1 252 ? 12.872 15.602 -24.014 1.00 47.25 252 THR A CA 1
ATOM 1886 C C . THR A 1 252 ? 13.470 16.996 -23.856 1.00 47.25 252 THR A C 1
ATOM 1888 O O . THR A 1 252 ? 14.190 17.459 -24.741 1.00 47.25 252 THR A O 1
ATOM 1891 N N . ALA A 1 253 ? 13.212 17.685 -22.732 1.00 50.81 253 ALA A N 1
ATOM 1892 C CA . ALA A 1 253 ? 13.971 18.877 -22.404 1.00 50.81 253 ALA A CA 1
ATOM 1893 C C . ALA A 1 253 ? 15.452 18.478 -22.360 1.00 50.81 253 ALA A C 1
ATOM 1895 O O . ALA A 1 253 ? 15.788 17.531 -21.641 1.00 50.81 253 ALA A O 1
ATOM 1896 N N . PRO A 1 254 ? 16.325 19.149 -23.131 1.00 47.69 254 PRO A N 1
ATOM 1897 C CA . PRO A 1 254 ? 17.729 18.794 -23.192 1.00 47.69 254 PRO A CA 1
ATOM 1898 C C . PRO A 1 254 ? 18.282 18.799 -21.770 1.00 47.69 254 PRO A C 1
ATOM 1900 O O . PRO A 1 254 ? 18.337 19.842 -21.114 1.00 47.69 254 PRO A O 1
ATOM 1903 N N . GLN A 1 255 ? 18.636 17.614 -21.273 1.00 54.22 255 GLN A N 1
ATOM 1904 C CA . GLN A 1 255 ? 19.339 17.505 -20.010 1.00 54.22 255 GLN A CA 1
ATOM 1905 C C . GLN A 1 255 ? 20.699 18.163 -20.216 1.00 54.22 255 GLN A C 1
ATOM 1907 O O . GLN A 1 255 ? 21.492 17.755 -21.066 1.00 54.22 255 GLN A O 1
ATOM 1912 N N . GLY A 1 256 ? 20.951 19.225 -19.458 1.00 65.75 256 GLY A N 1
ATOM 1913 C CA . GLY A 1 256 ? 22.294 19.759 -19.336 1.00 65.75 256 GLY A CA 1
ATOM 1914 C C . GLY A 1 256 ? 23.209 18.696 -18.733 1.00 65.75 256 GLY A C 1
ATOM 1915 O O . GLY A 1 256 ? 22.799 17.964 -17.835 1.00 65.75 256 GLY A O 1
ATOM 1916 N N . SER A 1 257 ? 24.439 18.585 -19.221 1.00 67.00 257 SER A N 1
ATOM 1917 C CA . SER A 1 257 ? 25.429 17.665 -18.655 1.00 67.00 257 SER A CA 1
ATOM 1918 C C . SER A 1 257 ? 26.446 18.417 -17.799 1.00 67.00 257 SER A C 1
ATOM 1920 O O . SER A 1 257 ? 26.691 19.603 -18.005 1.00 67.00 257 SER A O 1
ATOM 1922 N N . VAL A 1 258 ? 27.071 17.737 -16.843 1.00 77.94 258 VAL A N 1
ATOM 1923 C CA . VAL A 1 258 ? 28.177 18.305 -16.063 1.00 77.94 258 VAL A CA 1
ATOM 1924 C C . VAL A 1 258 ? 29.467 17.619 -16.479 1.00 77.94 258 VAL A C 1
ATOM 1926 O O . VAL A 1 258 ? 29.531 16.393 -16.482 1.00 77.94 258 VAL A O 1
ATOM 1929 N N . VAL A 1 259 ? 30.486 18.396 -16.844 1.00 72.75 259 VAL A N 1
ATOM 1930 C CA . VAL A 1 259 ? 31.805 17.869 -17.229 1.00 72.75 259 VAL A CA 1
ATOM 1931 C C . VAL A 1 259 ? 32.847 18.464 -16.297 1.00 72.75 259 VAL A C 1
ATOM 1933 O O . VAL A 1 259 ? 32.959 19.679 -16.210 1.00 72.75 259 VAL A O 1
ATOM 1936 N N . VAL A 1 260 ? 33.610 17.632 -15.590 1.00 78.75 260 VAL A N 1
ATOM 1937 C CA . VAL A 1 260 ? 34.740 18.096 -14.770 1.00 78.75 260 VAL A CA 1
ATOM 1938 C C . VAL A 1 260 ? 35.987 18.115 -15.642 1.00 78.75 260 VAL A C 1
ATOM 1940 O O . VAL A 1 260 ? 36.385 17.079 -16.171 1.00 78.75 260 VAL A O 1
ATOM 1943 N N . VAL A 1 261 ? 36.610 19.285 -15.788 1.00 75.44 261 VAL A N 1
ATOM 1944 C CA . VAL A 1 261 ? 37.808 19.456 -16.624 1.00 75.44 261 VAL A CA 1
ATOM 1945 C C . VAL A 1 261 ? 39.033 19.765 -15.773 1.00 75.44 261 VAL A C 1
ATOM 1947 O O . VAL A 1 261 ? 39.006 20.608 -14.875 1.00 75.44 261 VAL A O 1
ATOM 1950 N N . GLY A 1 262 ? 40.141 19.096 -16.083 1.00 76.12 262 GLY A N 1
ATOM 1951 C CA . GLY A 1 262 ? 41.458 19.477 -15.585 1.00 76.12 262 GLY A CA 1
ATOM 1952 C C . GLY A 1 262 ? 42.079 20.527 -16.503 1.00 76.12 262 GLY A C 1
ATOM 1953 O O . GLY A 1 262 ? 42.201 20.289 -17.706 1.00 76.12 262 GLY A O 1
ATOM 1954 N N . LEU A 1 263 ? 42.493 21.670 -15.947 1.00 78.12 263 LEU A N 1
ATOM 1955 C CA . LEU A 1 263 ? 43.127 22.751 -16.722 1.00 78.12 263 LEU A CA 1
ATOM 1956 C C . LEU A 1 263 ? 44.606 22.501 -17.040 1.00 78.12 263 LEU A C 1
ATOM 1958 O O . LEU A 1 263 ? 45.168 23.190 -17.883 1.00 78.12 263 LEU A O 1
ATOM 1962 N N . GLY A 1 264 ? 45.229 21.523 -16.378 1.00 70.19 264 GLY A N 1
ATOM 1963 C CA . GLY A 1 264 ? 46.674 21.319 -16.443 1.00 70.19 264 GLY A CA 1
ATOM 1964 C C . GLY A 1 264 ? 47.460 22.323 -15.581 1.00 70.19 264 GLY A C 1
ATOM 1965 O O . GLY A 1 264 ? 46.885 23.236 -14.975 1.00 70.19 264 GLY A O 1
ATOM 1966 N N . PRO A 1 265 ? 48.779 22.123 -15.436 1.00 67.56 265 PRO A N 1
ATOM 1967 C CA . PRO A 1 265 ? 49.640 23.020 -14.676 1.00 67.56 265 PRO A CA 1
ATOM 1968 C C . PRO A 1 265 ? 49.912 24.309 -15.455 1.00 67.56 265 PRO A C 1
ATOM 1970 O O . PRO A 1 265 ? 50.107 24.274 -16.661 1.00 67.56 265 PRO A O 1
ATOM 1973 N N . GLY A 1 266 ? 50.047 25.438 -14.752 1.00 65.12 266 GLY A N 1
ATOM 1974 C CA . GLY A 1 266 ? 50.695 26.597 -15.376 1.00 65.12 266 GLY A CA 1
ATOM 1975 C C . GLY A 1 266 ? 49.926 27.193 -16.563 1.00 65.12 266 GLY A C 1
ATOM 1976 O O . GLY A 1 266 ? 48.733 27.469 -16.453 1.00 65.12 266 GLY A O 1
ATOM 1977 N N . ASP A 1 267 ? 50.665 27.449 -17.637 1.00 71.12 267 ASP A N 1
ATOM 1978 C CA . ASP A 1 267 ? 50.196 28.136 -18.837 1.00 71.12 267 ASP A CA 1
ATOM 1979 C C . ASP A 1 267 ? 49.043 27.399 -19.534 1.00 71.12 267 ASP A C 1
ATOM 1981 O O . ASP A 1 267 ? 48.947 26.171 -19.489 1.00 71.12 267 ASP A O 1
ATOM 1985 N N . SER A 1 268 ? 48.197 28.166 -20.220 1.00 70.75 268 SER A N 1
ATOM 1986 C CA . SER A 1 268 ? 47.133 27.652 -21.072 1.00 70.75 268 SER A CA 1
ATOM 1987 C C . SER A 1 268 ? 47.641 26.608 -22.067 1.00 70.75 268 SER A C 1
ATOM 1989 O O . SER A 1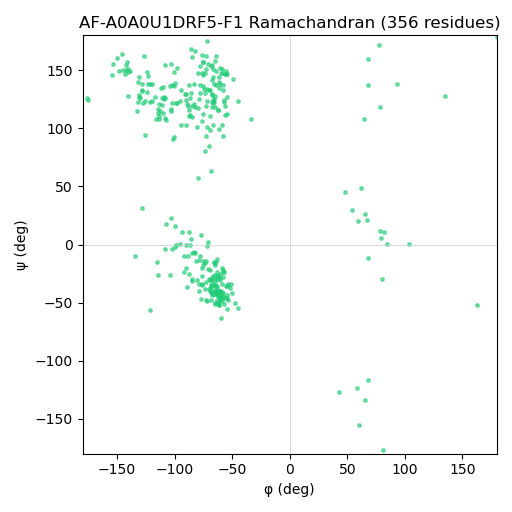 268 ? 46.927 25.639 -22.311 1.00 70.75 268 SER A O 1
ATOM 1991 N N . ASP A 1 269 ? 48.877 26.734 -22.564 1.00 76.75 269 ASP A N 1
ATOM 1992 C CA . ASP A 1 269 ? 49.514 25.810 -23.513 1.00 76.75 269 ASP A CA 1
ATOM 1993 C C . ASP A 1 269 ? 49.581 24.355 -23.028 1.00 76.75 269 ASP A C 1
ATOM 1995 O O . ASP A 1 269 ? 49.570 23.433 -23.842 1.00 76.75 269 ASP A O 1
ATOM 1999 N N . TRP A 1 270 ? 49.536 24.127 -21.713 1.00 75.12 270 TRP A N 1
ATOM 2000 C CA . TRP A 1 270 ? 49.535 22.790 -21.112 1.00 75.12 270 TRP A CA 1
ATOM 2001 C C . TRP A 1 270 ? 48.139 22.166 -20.985 1.00 75.12 270 TRP A C 1
ATOM 2003 O O . TRP A 1 270 ? 47.999 21.038 -20.503 1.00 75.12 270 TRP A O 1
ATOM 2013 N N . MET A 1 271 ? 47.089 22.872 -21.411 1.00 79.94 271 MET A N 1
ATOM 2014 C CA . MET A 1 271 ? 45.720 22.371 -21.376 1.00 79.94 271 MET A CA 1
ATOM 2015 C C . MET A 1 271 ? 45.456 21.398 -22.525 1.00 79.94 271 MET A C 1
ATOM 2017 O O . MET A 1 271 ? 45.696 21.700 -23.698 1.00 79.94 271 MET A O 1
ATOM 2021 N N . THR A 1 272 ? 44.886 20.239 -22.187 1.00 74.50 272 THR A N 1
ATOM 2022 C CA . THR A 1 272 ? 44.607 19.194 -23.176 1.00 74.50 272 THR A CA 1
ATOM 2023 C C . THR A 1 272 ? 43.586 19.663 -24.225 1.00 74.50 272 THR A C 1
ATOM 2025 O O . THR A 1 272 ? 42.662 20.424 -23.908 1.00 74.50 272 THR A O 1
ATOM 2028 N N . PRO A 1 273 ? 43.670 19.160 -25.471 1.00 75.25 273 PRO A N 1
ATOM 2029 C CA . PRO A 1 273 ? 42.682 19.465 -26.506 1.00 75.25 273 PRO A CA 1
ATOM 2030 C C . PRO A 1 273 ? 41.244 19.073 -26.132 1.00 75.25 273 PRO A C 1
ATOM 2032 O O . PRO A 1 273 ? 40.291 19.680 -26.614 1.00 75.25 273 PRO A O 1
ATOM 2035 N N . GLN A 1 274 ? 41.054 18.056 -25.283 1.00 63.75 274 GLN A N 1
ATOM 2036 C CA . GLN A 1 274 ? 39.729 17.672 -24.791 1.00 63.75 274 GLN A CA 1
ATOM 2037 C C . GLN A 1 274 ? 39.189 18.693 -23.783 1.00 63.75 274 GLN A C 1
ATOM 2039 O O . GLN A 1 274 ? 38.077 19.173 -23.973 1.00 63.75 274 GLN A O 1
ATOM 2044 N N . SER A 1 275 ? 39.986 19.103 -22.788 1.00 78.50 275 SER A N 1
ATOM 2045 C CA . SER A 1 275 ? 39.583 20.145 -21.832 1.00 78.50 275 SER A CA 1
ATOM 2046 C C . SER A 1 275 ? 39.230 21.458 -22.537 1.00 78.50 275 SER A C 1
ATOM 2048 O O . SER A 1 275 ? 38.218 22.070 -22.210 1.00 78.50 275 SER A O 1
ATOM 2050 N N . ARG A 1 276 ? 40.007 21.862 -23.555 1.00 80.38 276 ARG A N 1
ATOM 2051 C CA . ARG A 1 276 ? 39.720 23.066 -24.358 1.00 80.38 276 ARG A CA 1
ATOM 2052 C C . ARG A 1 276 ? 38.392 22.968 -25.112 1.00 80.38 276 ARG A C 1
ATOM 2054 O O . ARG A 1 276 ? 37.635 23.932 -25.120 1.00 80.38 276 ARG A O 1
ATOM 2061 N N . ARG A 1 277 ? 38.099 21.814 -25.725 1.00 77.44 277 ARG A N 1
ATOM 2062 C CA . ARG A 1 277 ? 36.832 21.578 -26.441 1.00 77.44 277 ARG A CA 1
ATOM 2063 C C . ARG A 1 277 ? 35.628 21.640 -25.509 1.00 77.44 277 ARG A C 1
ATOM 2065 O O . ARG A 1 277 ? 34.639 22.278 -25.847 1.00 77.44 277 ARG A O 1
ATOM 2072 N N . GLU A 1 278 ? 35.734 21.026 -24.336 1.00 80.00 278 GLU A N 1
ATOM 2073 C CA . GLU A 1 278 ? 34.650 21.028 -23.352 1.00 80.00 278 GLU A CA 1
ATOM 2074 C C . GLU A 1 278 ? 34.413 22.424 -22.766 1.00 80.00 278 GLU A C 1
ATOM 2076 O O . GLU A 1 278 ? 33.267 22.857 -22.681 1.00 80.00 278 GLU A O 1
ATOM 2081 N N . LEU A 1 279 ? 35.478 23.170 -22.451 1.00 82.00 279 LEU A N 1
ATOM 2082 C CA . LEU A 1 279 ? 35.377 24.565 -22.008 1.00 82.00 279 LEU A CA 1
ATOM 2083 C C . LEU A 1 279 ? 34.759 25.475 -23.076 1.00 82.00 279 LEU A C 1
ATOM 2085 O O . LEU A 1 279 ? 33.923 26.310 -22.745 1.00 82.00 279 LEU A O 1
ATOM 2089 N N . ALA A 1 280 ? 35.127 25.300 -24.348 1.00 81.31 280 ALA A N 1
ATOM 2090 C CA . ALA A 1 280 ? 34.571 26.082 -25.452 1.00 81.31 280 ALA A CA 1
ATOM 2091 C C . ALA A 1 280 ? 33.087 25.773 -25.723 1.00 81.31 280 ALA A C 1
ATOM 2093 O O . ALA A 1 280 ? 32.348 26.652 -26.157 1.00 81.31 280 ALA A O 1
ATOM 2094 N N . ALA A 1 281 ? 32.646 24.537 -25.466 1.00 78.75 281 ALA A N 1
ATOM 2095 C CA . ALA A 1 281 ? 31.252 24.116 -25.618 1.00 78.75 281 ALA A CA 1
ATOM 2096 C C . ALA A 1 281 ? 30.376 24.429 -24.387 1.00 78.75 281 ALA A C 1
ATOM 2098 O O . ALA A 1 281 ? 29.163 24.205 -24.418 1.00 78.75 281 ALA A O 1
ATOM 2099 N N . ALA A 1 282 ? 30.972 24.898 -23.288 1.00 81.25 282 ALA A N 1
ATOM 2100 C CA . ALA A 1 282 ? 30.265 25.146 -22.041 1.00 81.25 282 ALA A CA 1
ATOM 2101 C C . ALA A 1 282 ? 29.414 26.416 -22.111 1.00 81.25 282 ALA A C 1
ATOM 2103 O O . ALA A 1 282 ? 29.865 27.472 -22.549 1.00 81.25 282 ALA A O 1
ATOM 2104 N N . THR A 1 283 ? 28.190 26.331 -21.594 1.00 79.75 283 THR A N 1
ATOM 2105 C CA . THR A 1 283 ? 2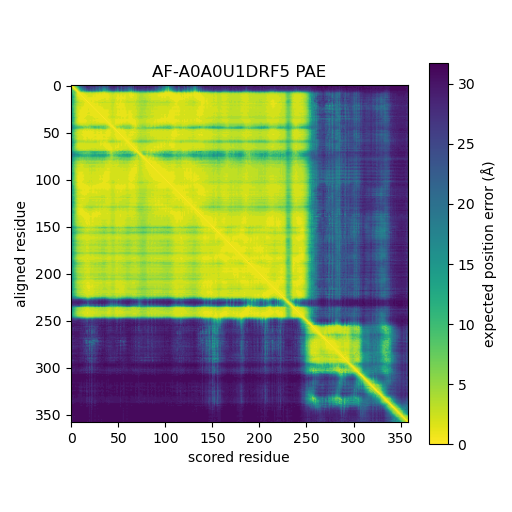7.331 27.508 -21.414 1.00 79.75 283 THR A CA 1
ATOM 2106 C C . THR A 1 283 ? 27.579 28.190 -20.070 1.00 79.75 283 THR A C 1
ATOM 2108 O O . THR A 1 283 ? 27.341 29.390 -19.935 1.00 79.75 283 THR A O 1
ATOM 2111 N N . ASP A 1 284 ? 28.067 27.437 -19.079 1.00 82.06 284 ASP A N 1
ATOM 2112 C CA . ASP A 1 284 ? 28.251 27.896 -17.706 1.00 82.06 284 ASP A CA 1
ATOM 2113 C C . ASP A 1 284 ? 29.560 27.335 -17.124 1.00 82.06 284 ASP A C 1
ATOM 2115 O O . ASP A 1 284 ? 29.801 26.122 -17.125 1.00 82.06 284 ASP A O 1
ATOM 2119 N N . LEU A 1 285 ? 30.399 28.225 -16.591 1.00 81.38 285 LEU A N 1
ATOM 2120 C CA . LEU A 1 285 ? 31.659 27.877 -15.934 1.00 81.38 285 LEU A CA 1
ATOM 2121 C C . LEU A 1 285 ? 31.537 28.106 -14.427 1.00 81.38 285 LEU A C 1
ATOM 2123 O O . LEU A 1 285 ? 31.206 29.205 -13.974 1.00 81.38 285 LEU A O 1
ATOM 2127 N N . ILE A 1 286 ? 31.822 27.066 -13.641 1.00 81.44 286 ILE A N 1
ATOM 2128 C CA . ILE A 1 286 ? 31.712 27.084 -12.181 1.00 81.44 286 ILE A CA 1
ATOM 2129 C C . ILE A 1 286 ? 33.049 26.650 -11.585 1.00 81.44 286 ILE A C 1
ATOM 2131 O O . ILE A 1 286 ? 33.561 25.569 -11.862 1.00 81.44 286 ILE A O 1
ATOM 2135 N N . GLY A 1 287 ? 33.647 27.471 -10.731 1.00 78.12 287 GLY A N 1
ATOM 2136 C CA . GLY A 1 287 ? 34.964 27.137 -10.202 1.00 78.12 287 GLY A CA 1
ATOM 2137 C C . GLY A 1 287 ? 35.533 28.162 -9.243 1.00 78.12 287 GLY A C 1
ATOM 2138 O O . GLY A 1 287 ? 34.931 29.195 -8.954 1.00 78.12 287 GLY A O 1
ATOM 2139 N N . TYR A 1 288 ? 36.719 27.852 -8.735 1.00 78.62 288 TYR A N 1
ATOM 2140 C CA . TYR A 1 288 ? 37.503 28.788 -7.938 1.00 78.62 288 TYR A CA 1
ATOM 2141 C C . TYR A 1 288 ? 38.010 29.933 -8.829 1.00 78.62 288 TYR A C 1
ATOM 2143 O O . TYR A 1 288 ? 38.533 29.668 -9.910 1.00 78.62 288 TYR A O 1
ATOM 2151 N N . GLY A 1 289 ? 37.865 31.186 -8.379 1.00 77.94 289 GLY A N 1
ATOM 2152 C CA . GLY A 1 289 ? 38.127 32.398 -9.179 1.00 77.94 289 GLY A CA 1
ATOM 2153 C C . GLY A 1 289 ? 39.434 32.361 -9.987 1.00 77.94 289 GLY A C 1
ATOM 2154 O O . GLY A 1 289 ? 39.369 32.403 -11.210 1.00 77.94 289 GLY A O 1
ATOM 2155 N N . PRO A 1 290 ? 40.597 32.115 -9.355 1.00 79.00 290 PRO A N 1
ATOM 2156 C CA . PRO A 1 290 ? 41.878 32.007 -10.060 1.00 79.00 290 PRO A CA 1
ATOM 2157 C C . PRO A 1 290 ? 41.954 30.935 -11.161 1.00 79.00 290 PRO A C 1
ATOM 2159 O O . PRO A 1 290 ? 42.797 31.024 -12.051 1.00 79.00 290 PRO A O 1
ATOM 2162 N N . TYR A 1 291 ? 41.117 29.895 -11.115 1.00 76.19 291 TYR A N 1
ATOM 2163 C CA . TYR A 1 291 ? 41.027 28.908 -12.196 1.00 76.19 291 TYR A CA 1
ATOM 2164 C C . TYR A 1 291 ? 40.087 29.358 -13.314 1.00 76.19 291 TYR A C 1
ATOM 2166 O O . TYR A 1 291 ? 40.338 29.042 -14.473 1.00 76.19 291 TYR A O 1
ATOM 2174 N N . LEU A 1 292 ? 39.043 30.118 -12.982 1.00 80.06 292 LEU A N 1
ATOM 2175 C CA . LEU A 1 292 ? 38.152 30.735 -13.963 1.00 80.06 292 LEU A CA 1
ATOM 2176 C C . LEU A 1 292 ? 38.873 31.843 -14.751 1.00 80.06 292 LEU A C 1
ATOM 2178 O O . LEU A 1 292 ? 38.719 31.929 -15.966 1.00 80.06 292 LEU A O 1
ATOM 2182 N N . ASP A 1 293 ? 39.748 32.608 -14.096 1.00 80.00 293 ASP A N 1
ATOM 2183 C CA . ASP A 1 293 ? 40.553 33.654 -14.744 1.00 80.00 293 ASP A CA 1
ATOM 2184 C C . ASP A 1 293 ? 41.512 33.083 -15.804 1.00 80.00 293 ASP A C 1
ATOM 2186 O O . ASP A 1 293 ? 41.823 33.741 -16.794 1.00 80.00 293 ASP A O 1
ATOM 2190 N N . ARG A 1 294 ? 41.954 31.830 -15.629 1.00 77.69 294 ARG A N 1
ATOM 2191 C CA . ARG A 1 294 ? 42.862 31.137 -16.559 1.00 77.69 294 ARG A CA 1
ATOM 2192 C C . ARG A 1 294 ? 42.201 30.643 -17.837 1.00 77.69 294 ARG A C 1
ATOM 2194 O O . ARG A 1 294 ? 42.893 30.457 -18.832 1.00 77.69 294 ARG A O 1
ATOM 2201 N N . VAL A 1 295 ? 40.904 30.357 -17.795 1.00 76.81 295 VAL A N 1
ATOM 2202 C CA . VAL A 1 295 ? 40.167 29.854 -18.964 1.00 76.81 295 VAL A CA 1
ATOM 2203 C C . VAL A 1 295 ? 39.567 30.985 -19.793 1.00 76.81 295 VAL A C 1
ATOM 2205 O O . VAL A 1 295 ? 39.315 30.787 -20.978 1.00 76.81 295 VAL A O 1
ATOM 2208 N N . GLY A 1 296 ? 39.402 32.170 -19.193 1.00 65.31 296 GLY A N 1
ATOM 2209 C CA . GLY A 1 296 ? 38.761 33.324 -19.817 1.00 65.31 296 GLY A CA 1
ATOM 2210 C C . GLY A 1 296 ? 37.255 33.106 -20.051 1.00 65.31 296 GLY A C 1
ATOM 2211 O O . GLY A 1 296 ? 36.772 31.972 -20.059 1.00 65.31 296 GLY A O 1
ATOM 2212 N N . PRO A 1 297 ? 36.463 34.176 -20.221 1.00 57.53 297 PRO A N 1
ATOM 2213 C CA . PRO A 1 297 ? 35.053 34.035 -20.558 1.00 57.53 297 PRO A CA 1
ATOM 2214 C C . PRO A 1 297 ? 34.911 33.578 -22.016 1.00 57.53 297 PRO A C 1
ATOM 2216 O O . PRO A 1 297 ? 35.316 34.288 -22.937 1.00 57.53 297 PRO A O 1
ATOM 2219 N N . ALA A 1 298 ? 34.299 32.415 -22.250 1.00 60.53 298 ALA A N 1
ATOM 2220 C CA . ALA A 1 298 ? 33.840 32.066 -23.592 1.00 60.53 298 ALA A CA 1
ATOM 2221 C C . ALA A 1 298 ? 32.685 33.014 -23.994 1.00 60.53 298 ALA A C 1
ATOM 2223 O O . ALA A 1 298 ? 31.860 33.353 -23.133 1.00 60.53 298 ALA A O 1
ATOM 2224 N N . PRO A 1 299 ? 32.583 33.465 -25.258 1.00 53.53 299 PRO A N 1
ATOM 2225 C CA . PRO A 1 299 ? 31.521 34.374 -25.686 1.00 53.53 299 PRO A CA 1
ATOM 2226 C C . PRO A 1 299 ? 30.130 33.793 -25.388 1.00 53.53 299 PRO A C 1
ATOM 2228 O O . PRO A 1 299 ? 29.778 32.729 -25.886 1.00 53.53 299 PRO A O 1
ATOM 2231 N N . GLY A 1 300 ? 29.339 34.484 -24.561 1.00 56.50 300 GLY A N 1
ATOM 2232 C CA . GLY A 1 300 ? 27.997 34.036 -24.162 1.00 56.50 300 GLY A CA 1
ATOM 2233 C C . GLY A 1 300 ? 27.946 33.062 -22.976 1.00 56.50 300 GLY A C 1
ATOM 2234 O O . GLY A 1 300 ? 26.846 32.673 -22.579 1.00 56.50 300 GLY A O 1
ATOM 2235 N N . SER A 1 301 ? 29.092 32.698 -22.388 1.00 61.47 301 SER A N 1
ATOM 2236 C CA . SER A 1 301 ? 29.148 31.879 -21.171 1.00 61.47 301 SER A CA 1
ATOM 2237 C C . SER A 1 301 ? 28.886 32.697 -19.902 1.00 61.47 301 SER A C 1
ATOM 2239 O O . SER A 1 301 ? 29.219 33.882 -19.821 1.00 61.47 301 SER A O 1
ATOM 2241 N N . ILE A 1 302 ? 28.276 32.062 -18.898 1.00 69.75 302 ILE A N 1
ATOM 2242 C CA . ILE A 1 302 ? 28.050 32.660 -17.577 1.00 69.75 302 ILE A CA 1
ATOM 2243 C C . ILE A 1 302 ? 29.081 32.095 -16.599 1.00 69.75 302 ILE A C 1
ATOM 2245 O O . ILE A 1 302 ? 29.139 30.887 -16.366 1.00 69.75 302 ILE A O 1
ATOM 2249 N N . THR A 1 303 ? 29.873 32.975 -15.991 1.00 70.38 303 THR A N 1
ATOM 2250 C CA . THR A 1 303 ? 30.899 32.596 -15.014 1.00 70.38 303 THR A CA 1
ATOM 2251 C C . THR A 1 303 ? 30.381 32.802 -13.597 1.00 70.38 303 THR A C 1
ATOM 2253 O O . THR A 1 303 ? 30.022 33.917 -13.220 1.00 70.38 303 THR A O 1
ATOM 2256 N N . THR A 1 304 ? 30.366 31.739 -12.790 1.00 72.25 304 THR A N 1
ATOM 2257 C CA . THR A 1 304 ? 29.950 31.803 -11.380 1.00 72.25 304 THR A CA 1
ATOM 2258 C C . THR A 1 304 ? 31.126 31.444 -10.466 1.00 72.25 304 THR A C 1
ATOM 2260 O O . THR A 1 304 ? 31.498 30.269 -10.388 1.00 72.25 304 THR A O 1
ATOM 2263 N N . PRO A 1 305 ? 31.721 32.418 -9.749 1.00 68.00 305 PRO A N 1
ATOM 2264 C CA . PRO A 1 305 ? 32.774 32.143 -8.778 1.00 68.00 305 PRO A CA 1
ATOM 2265 C C . PRO A 1 305 ? 32.219 31.357 -7.587 1.00 68.00 305 PRO A C 1
ATOM 2267 O O . PRO A 1 305 ? 31.247 31.775 -6.956 1.00 68.00 305 PRO A O 1
ATOM 2270 N N . ALA A 1 306 ? 32.858 30.244 -7.236 1.00 58.69 306 ALA A N 1
ATOM 2271 C CA . ALA A 1 306 ? 32.603 29.564 -5.972 1.00 58.69 306 ALA A CA 1
ATOM 2272 C C . ALA A 1 306 ? 33.413 30.255 -4.861 1.00 58.69 306 ALA A C 1
ATOM 2274 O O . ALA A 1 306 ? 34.644 30.289 -4.917 1.00 58.69 306 ALA A O 1
ATOM 2275 N N . THR A 1 307 ? 32.744 30.821 -3.852 1.00 48.75 307 THR A N 1
ATOM 2276 C CA . THR A 1 307 ? 33.422 31.355 -2.663 1.00 48.75 307 THR A CA 1
ATOM 2277 C C . THR A 1 307 ? 33.942 30.209 -1.800 1.00 48.75 307 THR A C 1
ATOM 2279 O O . THR A 1 307 ? 33.237 29.236 -1.530 1.00 48.75 307 THR A O 1
ATOM 2282 N N . THR A 1 308 ? 35.193 30.310 -1.355 1.00 42.41 308 THR A N 1
ATOM 2283 C CA . THR A 1 308 ? 35.784 29.357 -0.411 1.00 42.41 308 THR A CA 1
ATOM 2284 C C . THR A 1 308 ? 35.068 29.481 0.939 1.00 42.41 308 THR A C 1
ATOM 2286 O O . THR A 1 308 ? 35.095 30.568 1.521 1.00 42.41 308 THR A O 1
ATOM 2289 N N . PRO A 1 309 ? 34.459 28.421 1.500 1.00 37.53 309 PRO A N 1
ATOM 2290 C CA . PRO A 1 309 ? 33.964 28.469 2.865 1.00 37.53 309 PRO A CA 1
ATOM 2291 C C . PRO A 1 309 ? 35.164 28.345 3.805 1.00 37.53 309 PRO A C 1
ATOM 2293 O O . PRO A 1 309 ? 35.736 27.264 3.969 1.00 37.53 309 PRO A O 1
ATOM 2296 N N . THR A 1 310 ? 35.566 29.438 4.450 1.00 40.56 310 THR A N 1
ATOM 2297 C CA . THR A 1 310 ? 36.333 29.326 5.691 1.00 40.56 310 THR A CA 1
ATOM 2298 C C . THR A 1 310 ? 35.385 28.779 6.758 1.00 40.56 310 THR A C 1
ATOM 2300 O O . THR A 1 310 ? 34.593 29.515 7.336 1.00 40.56 310 THR A O 1
ATOM 2303 N N . SER A 1 311 ? 35.485 27.466 6.982 1.00 34.78 311 SER A N 1
ATOM 2304 C CA . SER A 1 311 ? 34.814 26.626 7.989 1.00 34.78 311 SER A CA 1
ATOM 2305 C C . SER A 1 311 ? 33.342 26.210 7.736 1.00 34.78 311 SER A C 1
ATOM 2307 O O . SER A 1 311 ? 32.427 27.022 7.722 1.00 34.78 311 SER A O 1
ATOM 2309 N N . ARG A 1 312 ? 33.165 24.876 7.629 1.00 30.66 312 ARG A N 1
ATOM 2310 C CA . ARG A 1 312 ? 31.948 24.026 7.503 1.00 30.66 312 ARG A CA 1
ATOM 2311 C C . ARG A 1 312 ? 31.127 24.128 6.194 1.00 30.66 312 ARG A C 1
ATOM 2313 O O . ARG A 1 312 ? 30.908 25.217 5.675 1.00 30.66 312 ARG A O 1
ATOM 2320 N N . PRO A 1 313 ? 30.662 22.985 5.636 1.00 34.97 313 PRO A N 1
ATOM 2321 C CA . PRO A 1 313 ? 30.008 22.948 4.334 1.00 34.97 313 PRO A CA 1
ATOM 2322 C C . PRO A 1 313 ? 28.542 23.364 4.475 1.00 34.97 313 PRO A C 1
ATOM 2324 O O . PRO A 1 313 ? 27.695 22.574 4.878 1.00 34.97 313 PRO A O 1
ATOM 2327 N N . VAL A 1 314 ? 28.236 24.606 4.116 1.00 31.42 314 VAL A N 1
ATOM 2328 C CA . VAL A 1 314 ? 26.876 25.008 3.749 1.00 31.42 314 VAL A CA 1
ATOM 2329 C C . VAL A 1 314 ? 26.988 25.797 2.455 1.00 31.42 314 VAL A C 1
ATOM 2331 O O . VAL A 1 314 ? 27.592 26.868 2.417 1.00 31.42 314 VAL A O 1
ATOM 2334 N N . LEU A 1 315 ? 26.424 25.253 1.378 1.00 31.58 315 LEU A N 1
ATOM 2335 C CA . LEU A 1 315 ? 26.289 25.940 0.098 1.00 31.58 315 LEU A CA 1
ATOM 2336 C C . LEU A 1 315 ? 25.243 27.054 0.280 1.00 31.58 315 LEU A C 1
ATOM 2338 O O . LEU A 1 315 ? 24.049 26.841 0.079 1.00 31.58 315 LEU A O 1
ATOM 2342 N N . ASN A 1 316 ? 25.657 28.225 0.770 1.00 30.70 316 ASN A N 1
ATOM 2343 C CA . ASN A 1 316 ? 24.718 29.296 1.091 1.00 30.70 316 ASN A CA 1
ATOM 2344 C C . ASN A 1 316 ? 24.585 30.262 -0.091 1.00 30.70 316 ASN A C 1
ATOM 2346 O O . ASN A 1 316 ? 25.449 31.089 -0.365 1.00 30.70 316 ASN A O 1
ATOM 2350 N N . TRP A 1 317 ? 23.480 30.121 -0.816 1.00 40.72 317 TRP A N 1
ATOM 2351 C CA . TRP A 1 317 ? 23.173 30.884 -2.022 1.00 40.72 317 TRP A CA 1
ATOM 2352 C C . TRP A 1 317 ? 22.545 32.253 -1.692 1.00 40.72 317 TRP A C 1
ATOM 2354 O O . TRP A 1 317 ? 21.651 32.301 -0.834 1.00 40.72 317 TRP A O 1
ATOM 2364 N N . PRO A 1 318 ? 22.918 33.354 -2.373 1.00 36.50 318 PRO A N 1
ATOM 2365 C CA . PRO A 1 318 ? 22.289 34.664 -2.184 1.00 36.50 318 PRO A CA 1
ATOM 2366 C C . PRO A 1 318 ? 20.763 34.636 -2.404 1.00 36.50 318 PRO A C 1
ATOM 2368 O O . PRO A 1 318 ? 20.231 33.902 -3.239 1.00 36.50 318 PRO A O 1
ATOM 2371 N N . ALA A 1 319 ? 20.007 35.453 -1.666 1.00 38.59 319 ALA A N 1
ATOM 2372 C CA . ALA A 1 319 ? 18.540 35.471 -1.760 1.00 38.59 319 ALA A CA 1
ATOM 2373 C C . ALA A 1 319 ? 18.018 35.901 -3.152 1.00 38.59 319 ALA A C 1
ATOM 2375 O O . ALA A 1 319 ? 16.968 35.433 -3.600 1.00 38.59 319 ALA A O 1
ATOM 2376 N N . SER A 1 320 ? 18.774 36.743 -3.866 1.00 36.41 320 SER A N 1
ATOM 2377 C CA . SER A 1 320 ? 18.458 37.233 -5.219 1.00 36.41 320 SER A CA 1
ATOM 2378 C C . SER A 1 320 ? 18.522 36.140 -6.285 1.00 36.41 320 SER A C 1
ATOM 2380 O O . SER A 1 320 ? 17.800 36.179 -7.284 1.00 36.41 320 SER A O 1
ATOM 2382 N N . SER A 1 321 ? 19.354 35.136 -6.056 1.00 39.16 321 SER A N 1
ATOM 2383 C CA . SER A 1 321 ? 19.540 34.021 -6.957 1.00 39.16 321 SER A CA 1
ATOM 2384 C C . SER A 1 321 ? 18.591 32.866 -6.587 1.00 39.16 321 SER A C 1
ATOM 2386 O O . SER A 1 321 ? 18.244 32.047 -7.437 1.00 39.16 321 SER A O 1
ATOM 2388 N N . ARG A 1 322 ? 18.114 32.785 -5.330 1.00 39.44 322 ARG A N 1
ATOM 2389 C CA . ARG A 1 322 ? 17.184 31.738 -4.837 1.0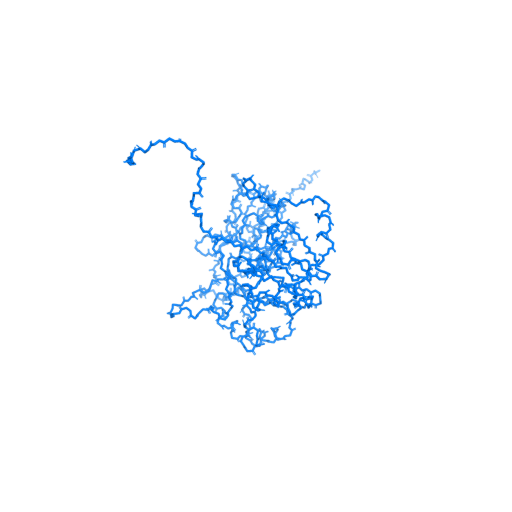0 39.44 322 ARG A CA 1
ATOM 2390 C C . ARG A 1 322 ? 15.794 31.881 -5.480 1.00 39.44 322 ARG A C 1
ATOM 2392 O O . ARG A 1 322 ? 15.165 30.892 -5.836 1.00 39.44 322 ARG A O 1
ATOM 2399 N N . ARG A 1 323 ? 15.362 33.125 -5.738 1.00 33.81 323 ARG A N 1
ATOM 2400 C CA . ARG A 1 323 ? 14.108 33.436 -6.459 1.00 33.81 323 ARG A CA 1
ATOM 2401 C C . ARG A 1 323 ? 14.187 33.240 -7.979 1.00 33.81 323 ARG A C 1
ATOM 2403 O O . ARG A 1 323 ? 13.146 33.085 -8.608 1.00 33.81 323 ARG A O 1
ATOM 2410 N N . ARG A 1 324 ? 15.388 33.229 -8.573 1.00 34.59 324 ARG A N 1
ATOM 2411 C CA . ARG A 1 324 ? 15.587 32.998 -10.018 1.00 34.59 324 ARG A CA 1
ATOM 2412 C C . ARG A 1 324 ? 15.750 31.514 -10.364 1.00 34.59 324 ARG A C 1
ATOM 2414 O O . ARG A 1 324 ? 15.155 31.070 -11.339 1.00 34.59 324 ARG A O 1
ATOM 2421 N N . ALA A 1 325 ? 16.419 30.737 -9.508 1.00 35.12 325 ALA A N 1
ATOM 2422 C CA . ALA A 1 325 ? 16.533 29.281 -9.652 1.00 35.12 325 ALA A CA 1
ATOM 2423 C C . ALA A 1 325 ? 15.175 28.548 -9.587 1.00 35.12 325 ALA A C 1
ATOM 2425 O O . ALA A 1 325 ? 15.018 27.502 -10.204 1.00 35.12 325 ALA A O 1
ATOM 2426 N N . ALA A 1 326 ? 14.175 29.118 -8.903 1.00 32.50 326 ALA A N 1
ATOM 2427 C CA . ALA A 1 326 ? 12.823 28.557 -8.827 1.00 32.50 326 ALA A CA 1
ATOM 2428 C C . ALA A 1 326 ? 11.961 28.796 -10.089 1.00 32.50 326 ALA A C 1
ATOM 2430 O O . ALA A 1 326 ? 10.874 28.236 -10.192 1.00 32.50 326 ALA A O 1
ATOM 2431 N N . ARG A 1 327 ? 12.406 29.632 -11.045 1.00 31.97 327 ARG A N 1
ATOM 2432 C CA . ARG A 1 327 ? 11.646 29.950 -12.272 1.00 31.97 327 ARG A CA 1
ATOM 2433 C C . ARG A 1 327 ? 12.300 29.485 -13.573 1.00 31.97 327 ARG A C 1
ATOM 2435 O O . ARG A 1 327 ? 11.608 29.423 -14.584 1.00 31.97 327 ARG A O 1
ATOM 2442 N N . SER A 1 328 ? 13.581 29.123 -13.579 1.00 31.28 328 SER A N 1
ATOM 2443 C CA . SER A 1 328 ? 14.255 28.612 -14.776 1.00 31.28 328 SER A CA 1
ATOM 2444 C C . SER A 1 328 ? 14.521 27.113 -14.660 1.00 31.28 328 SER A C 1
ATOM 2446 O O . SER A 1 328 ? 15.411 26.682 -13.930 1.00 31.28 328 SER A O 1
ATOM 2448 N N . ARG A 1 329 ? 13.745 26.336 -15.423 1.00 37.78 329 ARG A N 1
ATOM 2449 C CA . ARG A 1 329 ? 14.045 24.955 -15.824 1.00 37.78 329 ARG A CA 1
ATOM 2450 C C . ARG A 1 329 ? 15.509 24.875 -16.280 1.00 37.78 329 ARG A C 1
ATOM 2452 O O . ARG A 1 329 ? 15.905 25.628 -17.165 1.00 37.78 329 ARG A O 1
ATOM 2459 N N . TRP A 1 330 ? 16.316 24.012 -15.669 1.00 37.59 330 TRP A N 1
ATOM 2460 C CA . TRP A 1 330 ? 17.729 23.879 -16.030 1.00 37.59 330 TRP A CA 1
ATOM 2461 C C . TRP A 1 330 ? 17.880 23.016 -17.287 1.00 37.59 330 TRP A C 1
ATOM 2463 O O . TRP A 1 330 ? 17.528 21.842 -17.280 1.00 37.59 330 TRP A O 1
ATOM 2473 N N . SER A 1 331 ? 18.415 23.616 -18.351 1.00 35.47 331 SER A N 1
ATOM 2474 C CA . SER A 1 331 ? 18.694 22.999 -19.657 1.00 35.47 331 SER A CA 1
ATOM 2475 C C . SER A 1 331 ? 20.144 23.250 -20.118 1.00 35.47 331 SER A C 1
ATOM 2477 O O . SER A 1 331 ? 20.386 23.465 -21.303 1.00 35.47 331 SER A O 1
ATOM 2479 N N . ARG A 1 332 ? 21.112 23.355 -19.190 1.00 45.09 332 ARG A N 1
ATOM 2480 C CA . ARG A 1 332 ? 22.453 23.929 -19.457 1.00 45.09 332 ARG A CA 1
ATOM 2481 C C . ARG A 1 332 ? 23.615 23.065 -18.959 1.00 45.09 332 ARG A C 1
ATOM 2483 O O . ARG A 1 332 ? 23.504 22.436 -17.910 1.00 45.09 332 ARG A O 1
ATOM 2490 N N . ARG A 1 333 ? 24.721 23.045 -19.720 1.00 41.16 333 ARG A N 1
ATOM 2491 C CA . ARG A 1 333 ? 25.934 22.250 -19.450 1.00 41.16 333 ARG A CA 1
ATOM 2492 C C . ARG A 1 333 ? 26.873 23.046 -18.530 1.00 41.16 333 ARG A C 1
ATOM 2494 O O . ARG A 1 333 ? 27.352 24.102 -18.933 1.00 41.16 333 ARG A O 1
ATOM 2501 N N . ALA A 1 334 ? 27.123 22.553 -17.315 1.00 45.16 334 ALA A N 1
ATOM 2502 C CA . ALA A 1 334 ? 27.927 23.242 -16.297 1.00 45.16 334 ALA A CA 1
ATOM 2503 C C . ALA A 1 334 ? 29.272 22.537 -16.060 1.00 45.16 334 ALA A C 1
ATOM 2505 O O . ALA A 1 334 ? 29.315 21.316 -15.929 1.00 45.16 334 ALA A O 1
ATOM 2506 N N . ILE A 1 335 ? 30.372 23.286 -15.975 1.00 47.91 335 ILE A N 1
ATOM 2507 C CA . ILE A 1 335 ? 31.716 22.717 -15.771 1.00 47.91 335 ILE A CA 1
ATOM 2508 C C . ILE A 1 335 ? 32.274 23.107 -14.398 1.00 47.91 335 ILE A C 1
ATOM 2510 O O . ILE A 1 335 ? 32.536 24.292 -14.196 1.00 47.91 335 ILE A O 1
ATOM 2514 N N . PRO A 1 336 ? 32.502 22.153 -13.468 1.00 41.22 336 PRO A N 1
ATOM 2515 C CA . PRO A 1 336 ? 33.253 22.374 -12.240 1.00 41.22 336 PRO A CA 1
ATOM 2516 C C . PRO A 1 336 ? 34.757 22.348 -12.530 1.00 41.22 336 PRO A C 1
ATOM 2518 O O . PRO A 1 336 ? 35.280 21.357 -13.046 1.00 41.22 336 PRO A O 1
ATOM 2521 N N . VAL A 1 337 ? 35.472 23.405 -12.149 1.00 43.59 337 VAL A N 1
ATOM 2522 C CA . VAL A 1 337 ? 36.934 23.479 -12.277 1.00 43.59 337 VAL A CA 1
ATOM 2523 C C . VAL A 1 337 ? 37.589 23.260 -10.912 1.00 43.59 337 VAL A C 1
ATOM 2525 O O . VAL A 1 337 ? 37.428 24.074 -9.999 1.00 43.59 337 VAL A O 1
ATOM 2528 N N . SER A 1 338 ? 38.348 22.169 -10.756 1.00 38.78 338 SER A N 1
ATOM 2529 C CA . SER A 1 338 ? 39.132 21.908 -9.542 1.00 38.78 338 SER A CA 1
ATOM 2530 C C . SER A 1 338 ? 40.478 21.252 -9.851 1.00 38.78 338 SER A C 1
ATOM 2532 O O . SER A 1 338 ? 40.587 20.428 -10.757 1.00 38.78 338 SER A O 1
ATOM 2534 N N . SER A 1 339 ? 41.495 21.569 -9.052 1.00 35.19 339 SER A N 1
ATOM 2535 C CA . SER A 1 339 ? 42.694 20.742 -8.919 1.00 35.19 339 SER A CA 1
ATOM 2536 C C . SER A 1 339 ? 42.990 20.545 -7.436 1.00 35.19 339 SER A C 1
ATOM 2538 O O . SER A 1 339 ? 43.170 21.527 -6.717 1.00 35.19 339 SER A O 1
ATOM 2540 N N . ARG A 1 340 ? 43.065 19.295 -6.964 1.00 27.70 340 ARG A N 1
ATOM 2541 C CA . ARG A 1 340 ? 43.758 18.970 -5.710 1.00 27.70 340 ARG A CA 1
ATOM 2542 C C . ARG A 1 340 ? 45.155 18.471 -6.052 1.00 27.70 340 ARG A C 1
ATOM 2544 O O . ARG A 1 340 ? 45.296 17.474 -6.748 1.00 27.70 340 ARG A O 1
ATOM 2551 N N . TRP A 1 341 ? 46.166 19.144 -5.517 1.00 26.09 341 TRP A N 1
ATOM 2552 C CA . TRP A 1 341 ? 47.505 18.595 -5.304 1.00 26.09 341 TRP A CA 1
ATOM 2553 C C . TRP A 1 341 ? 47.844 18.741 -3.810 1.00 26.09 341 TRP A C 1
ATOM 2555 O O . TRP A 1 341 ? 47.379 19.701 -3.187 1.00 26.09 341 TRP A O 1
ATOM 2565 N N . PRO A 1 342 ? 48.583 17.790 -3.206 1.00 27.39 342 PRO A N 1
ATOM 2566 C CA . PRO A 1 342 ? 48.888 17.807 -1.776 1.00 27.39 342 PRO A CA 1
ATOM 2567 C C . PRO A 1 342 ? 49.810 18.989 -1.435 1.00 27.39 342 PRO A C 1
ATOM 2569 O O . PRO A 1 342 ? 50.558 19.449 -2.305 1.00 27.39 342 PRO A O 1
ATOM 2572 N N . PRO A 1 343 ? 49.793 19.500 -0.190 1.00 30.22 343 PRO A N 1
ATOM 2573 C CA . PRO A 1 343 ? 50.573 20.677 0.158 1.00 30.22 343 PRO A CA 1
ATOM 2574 C C . PRO A 1 343 ? 52.070 20.345 0.097 1.00 30.22 343 PRO A C 1
ATOM 2576 O O . PRO A 1 343 ? 52.558 19.494 0.838 1.00 30.22 343 PRO A O 1
ATOM 2579 N N . ARG A 1 344 ? 52.815 21.030 -0.781 1.00 27.34 344 ARG A N 1
ATOM 2580 C CA . ARG A 1 344 ? 54.278 21.112 -0.685 1.00 27.34 344 ARG A CA 1
ATOM 2581 C C . ARG A 1 344 ? 54.655 22.260 0.248 1.00 27.34 344 ARG A C 1
ATOM 2583 O O . ARG A 1 344 ? 54.170 23.378 0.111 1.00 27.34 344 ARG A O 1
ATOM 2590 N N . CYS A 1 345 ? 55.531 21.937 1.191 1.00 27.03 345 CYS A N 1
ATOM 2591 C CA . CYS A 1 345 ? 56.130 22.829 2.173 1.00 27.03 345 CYS A CA 1
ATOM 2592 C C . CYS A 1 345 ? 57.033 23.933 1.585 1.00 27.03 345 CYS A C 1
ATOM 2594 O O . CYS A 1 345 ? 57.652 23.767 0.533 1.00 27.03 345 CYS A O 1
ATOM 2596 N N . SER A 1 346 ? 57.247 24.941 2.447 1.00 29.00 346 SER A N 1
ATOM 2597 C CA . SER A 1 346 ? 58.340 25.938 2.520 1.00 29.00 346 SER A CA 1
ATOM 2598 C C . SER A 1 346 ? 58.080 27.276 1.795 1.00 29.00 346 SER A C 1
ATOM 2600 O O . SER A 1 346 ? 57.511 27.285 0.715 1.00 29.00 346 SER A O 1
ATOM 2602 N N . LYS A 1 347 ? 58.426 28.460 2.331 1.00 29.16 347 LYS A N 1
ATOM 2603 C CA . LYS A 1 347 ? 59.516 28.839 3.255 1.00 29.16 347 LYS A CA 1
ATOM 2604 C C . LYS A 1 347 ? 59.129 30.005 4.190 1.00 29.16 347 LYS A C 1
ATOM 2606 O O . LYS A 1 347 ? 58.396 30.905 3.796 1.00 29.16 347 LYS A O 1
ATOM 2611 N N . ARG A 1 348 ? 59.704 30.002 5.403 1.00 36.78 348 ARG A N 1
ATOM 2612 C CA . ARG A 1 348 ? 59.858 31.172 6.296 1.00 36.78 348 ARG A CA 1
ATOM 2613 C C . ARG A 1 348 ? 60.917 32.147 5.739 1.00 36.78 348 ARG A C 1
ATOM 2615 O O . ARG A 1 348 ? 61.828 31.675 5.055 1.00 36.78 348 ARG A O 1
ATOM 2622 N N . PRO A 1 349 ? 60.876 33.449 6.085 1.00 34.53 349 PRO A N 1
ATOM 2623 C CA . PRO A 1 349 ? 61.999 34.352 5.877 1.00 34.53 349 PRO A CA 1
ATOM 2624 C C . PRO A 1 349 ? 63.102 34.122 6.923 1.00 34.53 349 PRO A C 1
ATOM 2626 O O . PRO A 1 349 ? 62.853 33.730 8.062 1.00 34.53 349 PRO A O 1
ATOM 2629 N N . SER A 1 350 ? 64.330 34.339 6.474 1.00 33.62 350 SER A N 1
ATOM 2630 C CA . SER A 1 350 ? 65.615 34.139 7.140 1.00 33.62 350 SER A CA 1
ATOM 2631 C C . SER A 1 350 ? 65.908 35.123 8.278 1.00 33.62 350 SER A C 1
ATOM 2633 O O . SER A 1 350 ? 65.879 36.328 8.041 1.00 33.62 350 SER A O 1
ATOM 2635 N N . SER A 1 351 ? 66.352 34.614 9.431 1.00 36.91 351 SER A N 1
ATOM 2636 C CA . SER A 1 351 ? 67.517 35.126 10.181 1.00 36.91 351 SER A CA 1
ATOM 2637 C C . SER A 1 351 ? 67.808 34.232 11.399 1.00 36.91 351 SER A C 1
ATOM 2639 O O . SER A 1 351 ? 66.935 33.990 12.226 1.00 36.91 351 SER A O 1
ATOM 2641 N N . GLY A 1 352 ? 69.039 33.718 11.505 1.00 38.09 352 GLY A N 1
ATOM 2642 C CA . GLY A 1 352 ? 69.533 32.985 12.683 1.00 38.09 352 GLY A CA 1
ATOM 2643 C C . GLY A 1 352 ? 70.288 31.692 12.333 1.00 38.09 352 GLY A C 1
ATOM 2644 O O . GLY A 1 352 ? 69.763 30.889 11.559 1.00 38.09 352 GLY A O 1
ATOM 2645 N N . PRO A 1 353 ? 71.518 31.480 12.845 1.00 39.47 353 PRO A N 1
ATOM 2646 C CA . PRO A 1 353 ? 72.352 30.352 12.452 1.00 39.47 353 PRO A CA 1
ATOM 2647 C C . PRO A 1 353 ? 71.919 29.038 13.117 1.00 39.47 353 PRO A C 1
ATOM 2649 O O . PRO A 1 353 ? 71.313 29.002 14.184 1.00 39.47 353 PRO A O 1
ATOM 2652 N N . ALA A 1 354 ? 72.249 27.960 12.412 1.00 36.28 354 ALA A N 1
ATOM 2653 C CA . ALA A 1 354 ? 71.858 26.577 12.624 1.00 36.28 354 ALA A CA 1
ATOM 2654 C C . ALA A 1 354 ? 72.143 26.009 14.025 1.00 36.28 354 ALA A C 1
ATOM 2656 O O . ALA A 1 354 ? 73.215 26.227 14.581 1.00 36.28 354 ALA A O 1
ATOM 2657 N N . SER A 1 355 ? 71.276 25.110 14.503 1.00 30.80 355 SER A N 1
ATOM 2658 C CA . SER A 1 355 ? 71.688 23.728 14.809 1.00 30.80 355 SER A CA 1
ATOM 2659 C C . SER A 1 355 ? 70.528 22.824 15.260 1.00 30.80 355 SER A C 1
ATOM 2661 O O . SER A 1 355 ? 69.827 23.109 16.218 1.00 30.80 355 SER A O 1
ATOM 2663 N N . ARG A 1 356 ? 70.427 21.697 14.538 1.00 30.36 356 ARG A N 1
ATOM 2664 C CA . ARG A 1 356 ? 70.041 20.332 14.951 1.00 30.36 356 ARG A CA 1
ATOM 2665 C C . ARG A 1 356 ? 68.609 20.077 15.459 1.00 30.36 356 ARG A C 1
ATOM 2667 O O . ARG A 1 356 ? 68.242 20.405 16.578 1.00 30.36 356 ARG A O 1
ATOM 2674 N N . CYS A 1 357 ? 67.861 19.386 14.592 1.00 29.56 357 CYS A N 1
ATOM 2675 C CA . CYS A 1 357 ? 66.589 18.711 14.844 1.00 29.56 357 CYS A CA 1
ATOM 2676 C C . CYS A 1 357 ? 66.675 17.640 15.945 1.00 29.56 357 CYS A C 1
ATOM 2678 O O . CYS A 1 357 ? 67.694 16.953 16.055 1.00 29.56 357 CYS A O 1
ATOM 2680 N N . ALA A 1 358 ? 65.546 17.441 16.627 1.00 34.28 358 ALA A N 1
ATOM 2681 C CA . ALA A 1 358 ? 65.073 16.156 17.135 1.00 34.28 358 ALA A CA 1
ATOM 2682 C C . ALA A 1 358 ? 63.775 15.808 16.395 1.00 34.28 358 ALA A C 1
ATOM 2684 O O . ALA A 1 358 ? 63.044 16.771 16.050 1.00 34.28 358 ALA A O 1
#

Nearest PDB structures (foldseek):
  2e0k-assembly1_B  TM=8.640E-01  e=2.769E-17  Chlorobaculum tepidum
  2e0n-assembly1_A  TM=8.404E-01  e=1.823E-17  Chlorobaculum tepidum
  2e0k-assembly1_A  TM=8.327E-01  e=1.065E-17  Chlorobaculum tepidum
  2e0n-assembly1_B  TM=8.690E-01  e=5.486E-16  Chlorobaculum tepidum
  3nd1-assembly1_A  TM=6.893E-01  e=8.014E-13  Rhodobacter capsulatus SB 1003

Solvent-accessible surface area (backbone atoms only — not comparable to full-atom values): 20599 Å² total; per-residue (Å²): 133,83,79,76,76,76,63,60,18,44,40,29,36,27,6,40,7,50,48,31,49,88,52,34,38,75,69,35,43,53,44,51,44,66,30,48,28,44,29,37,55,24,52,81,85,64,68,28,66,50,54,60,42,44,53,91,35,58,50,89,90,52,43,74,47,79,44,62,44,89,66,89,85,66,88,66,92,44,93,58,33,69,64,39,48,52,50,55,48,50,54,54,52,41,54,57,53,45,59,39,23,70,71,38,31,29,33,27,38,52,17,58,12,16,25,91,56,98,32,75,49,46,68,45,48,73,70,40,55,87,80,36,57,72,46,80,36,77,29,45,37,54,66,59,35,38,30,59,72,70,74,42,75,45,62,44,94,87,46,44,76,46,80,40,64,32,81,55,57,60,71,60,48,29,55,52,63,63,74,39,42,11,39,36,34,35,50,21,24,93,33,37,69,56,52,50,48,29,27,49,78,54,73,43,27,92,64,19,34,31,35,27,40,35,69,35,100,73,46,44,77,44,57,40,72,60,66,70,68,66,82,87,54,86,68,80,56,52,53,66,21,30,41,37,30,47,23,74,65,61,75,81,63,59,74,41,51,75,51,79,41,60,63,55,68,88,56,68,88,55,35,46,74,63,38,52,52,54,58,68,71,35,49,28,44,35,26,42,54,81,62,48,67,67,70,52,85,51,93,88,39,48,78,46,70,52,81,80,71,89,73,74,98,67,94,80,75,60,74,80,53,57,67,48,62,77,71,53,85,81,62,57,34,38,29,50,48,70,84,90,76,82,90,78,84,86,84,80,87,89,85,80,85,88,83,84,86,133

Mean predicted aligned error: 14.8 Å

Radius of gyration: 30.3 Å; Cα contacts (8 Å, |Δi|>4): 636; chains: 1; bounding box: 112×66×54 Å

Foldseek 3Di:
DDPPPQAFAEEEAAECEAQALVQGDPVRLVCQQVFQEEEEEDEPVQDGSLCVSNVVSHDPNRHYHYQYQPDDPDWDPDPVTPVVSRLVSLVVSLVVVRVCRRNRTYYYYTWYQFCPDPTPVVSNCVVPVVPHHYDGDTGHHVQNLVCVVVVHAQDDDPFFEEEEALPDDLVVLLVVVLVGQKYKYAQCFVSLVSNCVSCVVNVQQQQKWKWASGPDPPIDIDRSNCPPVPPPDPPGDGRRMMIIHGGPPPPPQAAAAEDEAECAPDANVRGDPVSLVLLLPFQEEEEAPVQDVRNDDRVNHHYDHDDDDPDDDDPDDDPVVVVVVVPDDDRGHYYYYDDDDPDDDDDDDDDDDDDDDD